Protein AF-A0A9K3LW41-F1 (afdb_monomer_lite)

pLDDT: mean 75.14, std 16.26, range [28.66, 94.88]

Secondary structure (DSSP, 8-state):
----PPPPPPPPP-TT-EEEEEHHHHHTT--SHHHHHHHHT---TT-EEEEEEEEEETTTEEEEEETTS-GGG-EEEE-GGG-EE--TT----SSSS--S-HHHHHHHHHHHHHHTTS--EEEEEEE-TTS-EEEEEEEPPHHHHHHHHHTHHHHHHHHIIIIII-HHHHS--S-HHHHHHHHHHHHHHHHHHHHHHHHHHHTT--HHHHHTS-HHHHHHHHHHT-----------------TT---SSEEE---TTS-SBPPPPHHHHHTT-SS-PBP-EE-HHHHTEEPTTSPBP--EESEEETTT--B------TT-GGG-STTSS-SSHHHHHHHS-TTSTT-S-SPPPTTPPPPSTT-EE-S-------

Structure (mmCIF, N/CA/C/O backbone):
data_AF-A0A9K3LW41-F1
#
_entry.id   AF-A0A9K3LW41-F1
#
loop_
_atom_site.group_PDB
_atom_site.id
_atom_site.type_symbol
_atom_site.label_atom_id
_atom_site.label_alt_id
_atom_site.label_comp_id
_atom_site.label_asym_id
_atom_site.label_entity_id
_atom_site.label_seq_id
_atom_site.pdbx_PDB_ins_code
_atom_site.Cartn_x
_atom_site.Cartn_y
_atom_site.Cartn_z
_atom_site.occupancy
_atom_site.B_iso_or_equiv
_atom_site.auth_seq_id
_atom_site.auth_comp_id
_atom_site.auth_asym_id
_atom_site.auth_atom_id
_atom_site.pdbx_PDB_model_num
ATOM 1 N N . MET A 1 1 ? -51.944 36.341 30.482 1.00 34.41 1 MET A N 1
ATOM 2 C CA . MET A 1 1 ? -52.037 35.417 31.636 1.00 34.41 1 MET A CA 1
ATOM 3 C C . MET A 1 1 ? -51.148 34.203 31.388 1.00 34.41 1 MET A C 1
ATOM 5 O O . MET A 1 1 ? -51.527 33.329 30.621 1.00 34.41 1 MET A O 1
ATOM 9 N N . GLN A 1 2 ? -49.951 34.152 31.977 1.00 32.50 2 GLN A N 1
ATOM 10 C CA . GLN A 1 2 ? -49.123 32.940 31.937 1.00 32.50 2 GLN A CA 1
ATOM 11 C C . GLN A 1 2 ? -49.698 31.923 32.929 1.00 32.50 2 GLN A C 1
ATOM 13 O O . GLN A 1 2 ? -49.707 32.160 34.137 1.00 32.50 2 GLN A O 1
ATOM 18 N N . GLN A 1 3 ? -50.217 30.804 32.424 1.00 28.66 3 GLN A N 1
ATOM 19 C CA . GLN A 1 3 ? -50.691 29.705 33.262 1.00 28.66 3 GLN A CA 1
ATOM 20 C C . GLN A 1 3 ? -49.496 29.067 33.989 1.00 28.66 3 GLN A C 1
ATOM 22 O O . GLN A 1 3 ? -48.660 28.396 33.384 1.00 28.66 3 GLN A O 1
ATOM 27 N N . ARG A 1 4 ? -49.414 29.275 35.309 1.00 32.03 4 ARG A N 1
ATOM 28 C CA . ARG A 1 4 ? -48.512 28.535 36.204 1.00 32.03 4 ARG A CA 1
ATOM 29 C C . ARG A 1 4 ? -48.884 27.047 36.153 1.00 32.03 4 ARG A C 1
ATOM 31 O O . ARG A 1 4 ? -49.940 26.658 36.648 1.00 32.03 4 ARG A O 1
ATOM 38 N N . LYS A 1 5 ? -48.021 26.210 35.566 1.00 32.00 5 LYS A N 1
ATOM 39 C CA . LYS A 1 5 ? -48.143 24.743 35.637 1.00 32.00 5 LYS A CA 1
ATOM 40 C C . LYS A 1 5 ? -48.105 24.304 37.108 1.00 32.00 5 LYS A C 1
ATOM 42 O O . LYS A 1 5 ? -47.136 24.579 37.812 1.00 32.00 5 LYS A O 1
ATOM 47 N N . LYS A 1 6 ? -49.172 23.633 37.554 1.00 33.78 6 LYS A N 1
ATOM 48 C CA . LYS A 1 6 ? -49.314 23.016 38.883 1.00 33.78 6 LYS A CA 1
ATOM 49 C C . LYS A 1 6 ? -48.176 22.014 39.131 1.00 33.78 6 LYS A C 1
ATOM 51 O O . LYS A 1 6 ? -47.983 21.096 38.337 1.00 33.78 6 LYS A O 1
ATOM 56 N N . THR A 1 7 ? -47.445 22.170 40.232 1.00 35.91 7 THR A N 1
ATOM 57 C CA . THR A 1 7 ? -46.472 21.188 40.729 1.00 35.91 7 THR A CA 1
ATOM 58 C C . THR A 1 7 ? -47.208 19.936 41.221 1.00 35.91 7 THR A C 1
ATOM 60 O O . THR A 1 7 ? -48.101 20.025 42.062 1.00 35.91 7 THR A O 1
ATOM 63 N N . LYS A 1 8 ? -46.871 18.764 40.657 1.00 43.62 8 LYS A N 1
ATOM 64 C CA . LYS A 1 8 ? -47.380 17.452 41.100 1.00 43.62 8 LYS A CA 1
ATOM 65 C C . LYS A 1 8 ? -46.976 17.210 42.562 1.00 43.62 8 LYS A C 1
ATOM 67 O O . LYS A 1 8 ? -45.846 17.507 42.936 1.00 43.62 8 LYS A O 1
ATOM 72 N N . ALA A 1 9 ? -47.899 16.678 43.363 1.00 41.50 9 ALA A N 1
ATOM 73 C CA . ALA A 1 9 ? -47.681 16.369 44.774 1.00 41.50 9 ALA A CA 1
ATOM 74 C C . ALA A 1 9 ? -46.514 15.379 44.955 1.00 41.50 9 ALA A C 1
ATOM 76 O O . ALA A 1 9 ? -46.486 14.330 44.312 1.00 41.50 9 ALA A O 1
ATOM 77 N N . GLU A 1 10 ? -45.550 15.723 45.811 1.00 56.28 10 GLU A N 1
ATOM 78 C CA . GLU A 1 10 ? -44.394 14.875 46.117 1.00 56.28 10 GLU A CA 1
ATOM 79 C C . GLU A 1 10 ? -44.833 13.631 46.904 1.00 56.28 10 GLU A C 1
ATOM 81 O O . GLU A 1 10 ? -45.473 13.737 47.954 1.00 56.28 10 GLU A O 1
ATOM 86 N N . GLU A 1 11 ? -44.474 12.440 46.419 1.00 65.50 11 GLU A N 1
ATOM 87 C CA . GLU A 1 11 ? -44.725 11.196 47.149 1.00 65.50 11 GLU A CA 1
ATOM 88 C C . GLU A 1 11 ? -44.003 11.186 48.509 1.00 65.50 11 GLU A C 1
ATOM 90 O O . GLU A 1 11 ? -42.887 11.692 48.675 1.00 65.50 11 GLU A O 1
ATOM 95 N N . ARG A 1 12 ? -44.648 10.599 49.527 1.00 70.69 12 ARG A N 1
ATOM 96 C CA . ARG A 1 12 ? -44.067 10.504 50.874 1.00 70.69 12 ARG A CA 1
ATOM 97 C C . ARG A 1 12 ? -42.908 9.507 50.881 1.00 70.69 12 ARG A C 1
ATOM 99 O O . ARG A 1 12 ? -43.101 8.327 50.611 1.00 70.69 12 ARG A O 1
ATOM 106 N N . ILE A 1 13 ? -41.729 9.979 51.289 1.00 78.00 13 ILE A N 1
ATOM 107 C CA . ILE A 1 13 ? -40.526 9.155 51.457 1.00 78.00 13 ILE A CA 1
ATOM 108 C C . ILE A 1 13 ? -40.731 8.131 52.584 1.00 78.00 13 ILE A C 1
ATOM 110 O O . ILE A 1 13 ? -40.982 8.512 53.728 1.00 78.00 13 ILE A O 1
ATOM 114 N N . LYS A 1 14 ? -40.595 6.844 52.251 1.00 81.62 14 LYS A N 1
ATOM 115 C CA . LYS A 1 14 ? -40.684 5.689 53.162 1.00 81.62 14 LYS A CA 1
ATOM 116 C C . LYS A 1 14 ? -39.513 4.727 52.914 1.00 81.62 14 LYS A C 1
ATOM 118 O O . LYS A 1 14 ? -38.828 4.836 51.899 1.00 81.62 14 LYS A O 1
ATOM 123 N N . ILE A 1 15 ? -39.283 3.778 53.820 1.00 83.12 15 ILE A N 1
ATOM 124 C CA . ILE A 1 15 ? -38.298 2.703 53.606 1.00 83.12 15 ILE A CA 1
ATOM 125 C C . ILE A 1 15 ? -38.690 1.898 52.356 1.00 83.12 15 ILE A C 1
ATOM 127 O O . ILE A 1 15 ? -39.873 1.662 52.123 1.00 83.12 15 ILE A O 1
ATOM 131 N N . GLY A 1 16 ? -37.709 1.540 51.523 1.00 80.31 16 GLY A N 1
ATOM 132 C CA . GLY A 1 16 ? -37.927 0.884 50.230 1.00 80.31 16 GLY A CA 1
ATOM 133 C C . GLY A 1 16 ? -38.330 1.827 49.091 1.00 80.31 16 GLY A C 1
ATOM 134 O O . GLY A 1 16 ? -38.345 1.406 47.939 1.00 80.31 16 GLY A O 1
ATOM 135 N N . CYS A 1 17 ? -38.606 3.105 49.377 1.00 83.69 17 CYS A N 1
ATOM 136 C CA . CYS A 1 17 ? -38.927 4.096 48.353 1.00 83.69 17 CYS A CA 1
ATOM 137 C C . CYS A 1 17 ? -37.683 4.463 47.531 1.00 83.69 17 CYS A C 1
ATOM 139 O O . CYS A 1 17 ? -36.565 4.563 48.058 1.00 83.69 17 CYS A O 1
ATOM 141 N N . ARG A 1 18 ? -37.906 4.695 46.235 1.00 86.44 18 ARG A N 1
ATOM 142 C CA . ARG A 1 18 ? -36.904 5.201 45.303 1.00 86.44 18 ARG A CA 1
ATOM 143 C C . ARG A 1 18 ? -36.759 6.708 45.481 1.00 86.44 18 ARG A C 1
ATOM 145 O O . ARG A 1 18 ? -37.744 7.445 45.505 1.00 86.44 18 ARG A O 1
ATOM 152 N N . VAL A 1 19 ? -35.526 7.177 45.616 1.00 88.31 19 VAL A N 1
ATOM 153 C CA . VAL A 1 19 ? -35.223 8.591 45.839 1.00 88.31 19 VAL A CA 1
ATOM 154 C C . VAL A 1 19 ? -34.139 9.078 44.897 1.00 88.31 19 VAL A C 1
ATOM 156 O O . VAL A 1 19 ? -33.295 8.308 44.441 1.00 88.31 19 VAL A O 1
ATOM 159 N N . LYS A 1 20 ? -34.147 10.385 44.644 1.00 88.19 20 LYS A N 1
ATOM 160 C CA . LYS A 1 20 ? -33.092 11.082 43.910 1.00 88.19 20 LYS A CA 1
ATOM 161 C C . LYS A 1 20 ? -32.468 12.201 44.735 1.00 88.19 20 LYS A C 1
ATOM 163 O O . LYS A 1 20 ? -33.129 12.833 45.568 1.00 88.19 20 LYS A O 1
ATOM 168 N N . THR A 1 21 ? -31.196 12.467 44.467 1.00 88.38 21 THR A N 1
ATOM 169 C CA . THR A 1 21 ? -30.465 13.652 44.929 1.00 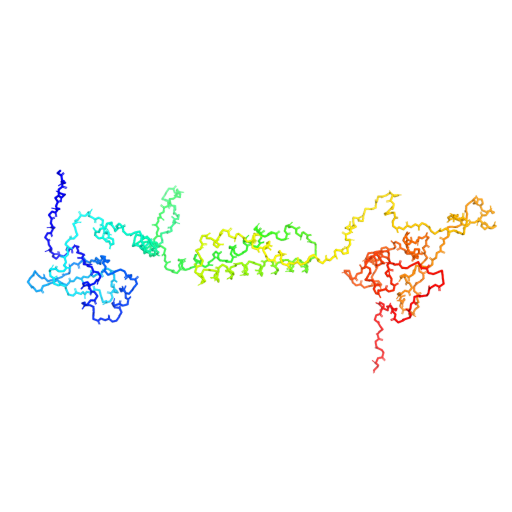88.38 21 THR A CA 1
ATOM 170 C C . THR A 1 21 ? -29.488 14.115 43.852 1.00 88.38 21 THR A C 1
ATOM 172 O O . THR A 1 21 ? -29.078 13.327 43.011 1.00 88.38 21 THR A O 1
ATOM 175 N N . GLN A 1 22 ? -29.092 15.384 43.860 1.00 85.50 22 GLN A N 1
ATOM 176 C CA . GLN A 1 22 ? -28.136 15.906 42.878 1.00 85.50 22 GLN A CA 1
ATOM 177 C C . GLN A 1 22 ? -26.691 15.577 43.276 1.00 85.50 22 GLN A C 1
ATOM 179 O O . GLN A 1 22 ? -26.363 15.579 44.467 1.00 85.50 22 GLN A O 1
ATOM 184 N N . LYS A 1 23 ? -25.803 15.388 42.292 1.00 83.31 23 LYS A N 1
ATOM 185 C CA . LYS A 1 23 ? -24.382 15.070 42.501 1.00 83.31 23 LYS A CA 1
ATOM 186 C C . LYS A 1 23 ? -23.718 16.018 43.496 1.00 83.31 23 LYS A C 1
ATOM 188 O O . LYS A 1 23 ? -23.046 15.543 44.404 1.00 83.31 23 LYS A O 1
ATOM 193 N N . LYS A 1 24 ? -23.924 17.335 43.388 1.00 82.19 24 LYS A N 1
ATOM 194 C CA . LYS A 1 24 ? -23.351 18.310 44.339 1.00 82.19 24 LYS A CA 1
ATOM 195 C C . LYS A 1 24 ? -23.731 18.033 45.794 1.00 82.19 24 LYS A C 1
ATOM 197 O O . LYS A 1 24 ? -22.925 18.224 46.693 1.00 82.19 24 LYS A O 1
ATOM 202 N N . ASN A 1 25 ? -24.945 17.542 46.033 1.00 85.31 25 ASN A N 1
ATOM 203 C CA . ASN A 1 25 ? -25.422 17.242 47.377 1.00 85.31 25 ASN A CA 1
ATOM 204 C C . ASN A 1 25 ? -24.857 15.923 47.905 1.00 85.31 25 ASN A C 1
ATOM 206 O O . ASN A 1 25 ? -24.633 15.825 49.112 1.00 85.31 25 ASN A O 1
ATOM 210 N N . LEU A 1 26 ? -24.647 14.947 47.016 1.00 85.81 26 LEU A N 1
ATOM 211 C CA . LEU A 1 26 ? -24.099 13.633 47.346 1.00 85.81 26 LEU A CA 1
ATOM 212 C C . LEU A 1 26 ? -22.578 13.665 47.516 1.00 85.81 26 LEU A C 1
ATOM 214 O O . LEU A 1 26 ? -22.071 13.074 48.458 1.00 85.81 26 LEU A O 1
ATOM 218 N N . PHE A 1 27 ? -21.853 14.388 46.660 1.00 84.12 27 PHE A N 1
ATOM 219 C CA . PHE A 1 27 ? -20.388 14.381 46.609 1.00 84.12 27 PHE A CA 1
ATOM 220 C C . PHE A 1 27 ? -19.735 14.783 47.940 1.00 84.12 27 PHE A C 1
ATOM 222 O O . PHE A 1 27 ? -18.749 14.180 48.347 1.00 84.12 27 PHE A O 1
ATOM 229 N N . HIS A 1 28 ? -20.319 15.749 48.656 1.00 82.25 28 HIS A N 1
ATOM 230 C CA . HIS A 1 28 ? -19.839 16.176 49.978 1.00 82.25 28 HIS A CA 1
ATOM 231 C C . HIS A 1 28 ? -20.162 15.196 51.118 1.00 82.25 28 HIS A C 1
ATOM 233 O O . HIS A 1 28 ? -19.689 15.396 52.232 1.00 82.25 28 HIS A O 1
ATOM 239 N N . LEU A 1 29 ? -20.994 14.181 50.873 1.00 82.62 29 LEU A N 1
ATOM 240 C CA . LEU A 1 29 ? -21.353 13.148 51.852 1.00 82.62 29 LEU A CA 1
ATOM 241 C C . LEU A 1 29 ? -20.541 11.858 51.666 1.00 82.62 29 LEU A C 1
ATOM 243 O O . LEU A 1 29 ? -20.646 10.962 52.497 1.00 82.62 29 LEU A O 1
ATOM 247 N N . LEU A 1 30 ? -19.759 11.758 50.587 1.00 84.69 30 LEU A N 1
ATOM 248 C CA . LEU A 1 30 ? -18.924 10.595 50.302 1.00 84.69 30 LEU A CA 1
ATOM 249 C C . LEU A 1 30 ? -17.642 10.638 51.126 1.00 84.69 30 LEU A C 1
ATOM 251 O O . LEU A 1 30 ? -16.935 11.651 51.141 1.00 84.69 30 LEU A O 1
ATOM 255 N N . VAL A 1 31 ? -17.333 9.518 51.771 1.00 79.88 31 VAL A N 1
ATOM 256 C CA . VAL A 1 31 ? -16.176 9.400 52.662 1.00 79.88 31 VAL A CA 1
ATOM 257 C C . VAL A 1 31 ? -14.995 8.802 51.908 1.00 79.88 31 VAL A C 1
ATOM 259 O O . VAL A 1 31 ? -13.897 9.352 51.975 1.00 79.88 31 VAL A O 1
ATOM 262 N N . THR A 1 32 ? -15.223 7.734 51.140 1.00 81.06 32 THR A N 1
ATOM 263 C CA . THR A 1 32 ? -14.149 6.993 50.472 1.00 81.06 32 THR A CA 1
ATOM 264 C C . THR A 1 32 ? -13.769 7.609 49.125 1.00 81.06 32 THR A C 1
ATOM 266 O O . THR A 1 32 ? -14.596 8.173 48.398 1.00 81.06 32 THR A O 1
ATOM 269 N N . ASP A 1 33 ? -12.490 7.497 48.761 1.00 79.62 33 ASP A N 1
ATOM 270 C CA . ASP A 1 33 ? -11.996 8.012 47.480 1.00 79.62 33 ASP A CA 1
ATOM 271 C C . ASP A 1 33 ? -12.575 7.239 46.291 1.00 79.62 33 ASP A C 1
ATOM 273 O O . ASP A 1 33 ? -12.877 7.838 45.260 1.00 79.62 33 ASP A O 1
ATOM 277 N N . GLN A 1 34 ? -12.859 5.947 46.474 1.00 76.56 34 GLN A N 1
ATOM 278 C CA . GLN A 1 34 ? -13.502 5.094 45.474 1.00 76.56 34 GLN A CA 1
ATOM 279 C C . GLN A 1 34 ? -14.945 5.540 45.167 1.00 76.56 34 GLN A C 1
ATOM 281 O O . GLN A 1 34 ? -15.360 5.575 44.003 1.00 76.56 34 GLN A O 1
ATOM 286 N N . GLN A 1 35 ? -15.708 5.960 46.185 1.00 79.62 35 GLN A N 1
ATOM 287 C CA . GLN A 1 35 ? -17.025 6.575 45.988 1.00 79.62 35 GLN A CA 1
ATOM 288 C C . GLN A 1 35 ? -16.910 7.891 45.206 1.00 79.62 35 GLN A C 1
ATOM 290 O O . GLN A 1 35 ? -17.673 8.136 44.267 1.00 79.62 35 GLN A O 1
ATOM 295 N N . LYS A 1 36 ? -15.953 8.754 45.577 1.00 79.62 36 LYS A N 1
ATOM 296 C CA . LYS A 1 36 ? -15.751 10.052 44.910 1.00 79.62 36 LYS A CA 1
ATOM 297 C C . LYS A 1 36 ? -15.333 9.873 43.458 1.00 79.62 36 LYS A C 1
ATOM 299 O O . LYS A 1 36 ? -15.839 10.589 42.596 1.00 79.62 36 LYS A O 1
ATOM 304 N N . GLU A 1 37 ? -14.446 8.924 43.179 1.00 78.44 37 GLU A N 1
ATOM 305 C CA . GLU A 1 37 ? -13.994 8.583 41.832 1.00 78.44 37 GLU A CA 1
ATOM 306 C C . GLU A 1 37 ? -15.140 8.064 40.961 1.00 78.44 37 GLU A C 1
ATOM 308 O O . GLU A 1 37 ? -15.304 8.526 39.831 1.00 78.44 37 GLU A O 1
ATOM 313 N N . SER A 1 38 ? -16.029 7.248 41.532 1.00 74.38 38 SER A N 1
ATOM 314 C CA . SER A 1 38 ? -17.252 6.785 40.858 1.00 74.38 38 SER A CA 1
ATOM 315 C C . SER A 1 38 ? -18.168 7.941 40.434 1.00 74.38 38 SER A C 1
ATOM 317 O O . SER A 1 38 ? -18.854 7.855 39.415 1.00 74.38 38 SER A O 1
ATOM 319 N N . LEU A 1 39 ? -18.145 9.067 41.162 1.00 72.88 39 LEU A N 1
ATOM 320 C CA . LEU A 1 39 ? -18.877 10.277 40.784 1.00 72.88 39 LEU A CA 1
ATOM 321 C C . LEU A 1 39 ? -18.072 11.267 39.928 1.00 72.88 39 LEU A C 1
ATOM 323 O O . LEU A 1 39 ? -18.689 12.150 39.323 1.00 72.88 39 LEU A O 1
ATOM 327 N N . LYS A 1 40 ? -16.736 11.171 39.839 1.00 69.94 40 LYS A N 1
ATOM 328 C CA . LYS A 1 40 ? -15.906 12.075 39.011 1.00 69.94 40 LYS A CA 1
ATOM 329 C C . LYS A 1 40 ? -16.256 11.983 37.524 1.00 69.94 40 LYS A C 1
ATOM 331 O O . LYS A 1 40 ? -16.190 13.002 36.846 1.00 69.94 40 LYS A O 1
ATOM 336 N N . GLY A 1 41 ? -16.711 10.820 37.053 1.00 63.25 41 GLY A N 1
ATOM 337 C CA . GLY A 1 41 ? -17.133 10.605 35.663 1.00 63.25 41 GLY A CA 1
ATOM 338 C C . GLY A 1 41 ? -18.343 11.432 35.203 1.00 63.25 41 GLY A C 1
ATOM 339 O O . GLY A 1 41 ? -18.562 11.558 34.003 1.00 63.25 41 GLY A O 1
ATOM 340 N N . PHE A 1 42 ? -19.113 12.024 36.124 1.00 67.12 42 PHE A N 1
ATOM 341 C CA . PHE A 1 42 ? -20.240 12.907 35.795 1.00 67.12 42 PHE A CA 1
ATOM 342 C C . PHE A 1 42 ? -19.794 14.365 35.847 1.00 67.12 42 PHE A C 1
ATOM 344 O O . PHE A 1 42 ? -19.579 14.903 36.930 1.00 67.12 42 PHE A O 1
ATOM 351 N N . VAL A 1 43 ? -19.647 15.045 34.715 1.00 61.09 43 VAL A N 1
ATOM 352 C CA . VAL A 1 43 ? -19.059 16.401 34.708 1.00 61.09 43 VAL A CA 1
ATOM 353 C C . VAL A 1 43 ? -19.997 17.418 35.376 1.00 61.09 43 VAL A C 1
ATOM 355 O O . VAL A 1 43 ? -19.550 18.341 36.057 1.00 61.09 43 VAL A O 1
ATOM 358 N N . ASN A 1 44 ? -21.312 17.218 35.256 1.00 72.38 44 ASN A N 1
ATOM 359 C CA . ASN A 1 44 ? -22.308 18.171 35.735 1.00 72.38 44 ASN A CA 1
ATOM 360 C C . ASN A 1 44 ? -22.706 17.946 37.206 1.00 72.38 44 ASN A C 1
ATOM 362 O O . ASN A 1 44 ? -23.147 16.873 37.618 1.00 72.38 44 ASN A O 1
ATOM 366 N N . GLN A 1 45 ? -22.628 19.012 38.003 1.00 74.88 45 GLN A N 1
ATOM 367 C CA . GLN A 1 45 ? -23.007 19.025 39.418 1.00 74.88 45 GLN A CA 1
ATOM 368 C C . GLN A 1 45 ? -24.509 18.815 39.680 1.00 74.88 45 GLN A C 1
ATOM 370 O O . GLN A 1 45 ? -24.888 18.394 40.777 1.00 74.88 45 GLN A O 1
ATOM 375 N N . ASN A 1 46 ? -25.359 19.098 38.691 1.00 77.94 46 ASN A N 1
ATOM 376 C CA . ASN A 1 46 ? -26.813 18.948 38.781 1.00 77.94 46 ASN A CA 1
ATOM 377 C C . ASN A 1 46 ? -27.310 17.569 38.315 1.00 77.94 46 ASN A C 1
ATOM 379 O O . ASN A 1 46 ? -28.518 17.375 38.209 1.00 77.94 46 ASN A O 1
ATOM 383 N N . PHE A 1 47 ? -26.403 16.630 38.035 1.00 79.31 47 PHE A N 1
ATOM 384 C CA . PHE A 1 47 ? -26.750 15.257 37.678 1.00 79.31 47 PHE A CA 1
ATOM 385 C C . PHE A 1 47 ? -27.540 14.574 38.809 1.00 79.31 47 PHE A C 1
ATOM 387 O O . PHE A 1 47 ? -27.127 14.631 39.969 1.00 79.31 47 PHE A O 1
ATOM 394 N N . ASN A 1 48 ? -28.659 13.930 38.479 1.00 84.06 48 ASN A N 1
ATOM 395 C CA . ASN A 1 48 ? -29.508 13.206 39.422 1.00 84.06 48 ASN A CA 1
ATOM 396 C C . ASN A 1 48 ? -28.935 11.810 39.719 1.00 84.06 48 ASN A C 1
ATOM 398 O O . ASN A 1 48 ? -28.912 10.932 38.859 1.00 84.06 48 ASN A O 1
ATOM 402 N N . CYS A 1 49 ? -28.512 11.596 40.962 1.00 84.31 49 CYS A N 1
ATOM 403 C CA . CYS A 1 49 ? -28.130 10.301 41.513 1.00 84.31 49 CYS A CA 1
ATOM 404 C C . CYS A 1 49 ? -29.350 9.625 42.146 1.00 84.31 49 CYS A C 1
ATOM 406 O O . CYS A 1 49 ? -30.002 10.204 43.024 1.00 84.31 49 CYS A O 1
ATOM 408 N N . TYR A 1 50 ? -29.625 8.393 41.724 1.00 87.94 50 TYR A N 1
ATOM 409 C CA . TYR A 1 50 ? -30.767 7.602 42.176 1.00 87.94 50 TYR A CA 1
ATOM 410 C C . TYR A 1 50 ? -30.337 6.531 43.176 1.00 87.94 50 TYR A C 1
ATOM 412 O O . TYR A 1 50 ? -29.225 6.000 43.108 1.00 87.94 50 TYR A O 1
ATOM 420 N N . GLY A 1 51 ? -31.220 6.227 44.121 1.00 88.00 51 GLY A N 1
ATOM 421 C CA . GLY A 1 51 ? -30.973 5.200 45.119 1.00 88.00 51 GLY A CA 1
ATOM 422 C C . GLY A 1 51 ? -32.232 4.764 45.852 1.00 88.00 51 GLY A C 1
ATOM 423 O O . GLY A 1 51 ? -33.294 5.379 45.744 1.00 88.00 51 GLY A O 1
ATOM 424 N N . THR A 1 52 ? -32.101 3.686 46.615 1.00 89.88 52 THR A N 1
ATOM 425 C CA . THR A 1 52 ? -33.206 3.075 47.360 1.00 89.88 52 THR A CA 1
ATOM 426 C C . THR A 1 52 ? -32.949 3.180 48.856 1.00 89.88 52 THR A C 1
ATOM 428 O O . THR A 1 52 ? -31.866 2.843 49.340 1.00 89.88 52 THR A O 1
ATOM 431 N N . ILE A 1 53 ? -33.949 3.638 49.611 1.00 88.50 53 ILE A N 1
ATOM 432 C CA . ILE A 1 53 ? -33.837 3.757 51.070 1.00 88.50 53 ILE A CA 1
ATOM 433 C C . ILE A 1 53 ? -33.846 2.372 51.709 1.00 88.50 53 ILE A C 1
ATOM 435 O O . ILE A 1 53 ? -34.797 1.609 51.533 1.00 88.50 53 ILE A O 1
ATOM 439 N N . LYS A 1 54 ? -32.818 2.078 52.506 1.00 88.81 54 LYS A N 1
ATOM 440 C CA . LYS A 1 54 ? -32.698 0.829 53.267 1.00 88.81 54 LYS A CA 1
ATOM 441 C C . LYS A 1 54 ? -33.170 0.970 54.707 1.00 88.81 54 LYS A C 1
ATOM 443 O O . LYS A 1 54 ? -33.821 0.070 55.222 1.00 88.81 54 LYS A O 1
ATOM 448 N N . SER A 1 55 ? -32.874 2.097 55.346 1.00 85.81 55 SER A N 1
ATOM 449 C CA . SER A 1 55 ? -33.227 2.335 56.746 1.00 85.81 55 SER A CA 1
ATOM 450 C C . SER A 1 55 ? -33.216 3.828 57.085 1.00 85.81 55 SER A C 1
ATOM 452 O O . SER A 1 55 ? -32.796 4.660 56.277 1.00 85.81 55 SER A O 1
ATOM 454 N N . GLY A 1 56 ? -33.694 4.175 58.280 1.00 86.94 56 GLY A N 1
ATOM 455 C CA . GLY A 1 56 ? -33.710 5.544 58.799 1.00 86.94 56 GLY A CA 1
ATOM 456 C C . GLY A 1 56 ? -35.110 6.143 58.904 1.00 86.94 56 GLY A C 1
ATOM 457 O O . GLY A 1 56 ? -36.117 5.483 58.652 1.00 86.94 56 GLY A O 1
ATOM 458 N N . ASN A 1 57 ? -35.168 7.404 59.319 1.00 83.06 57 ASN A N 1
ATOM 459 C CA . ASN A 1 57 ? -36.416 8.118 59.566 1.00 83.06 57 ASN A CA 1
ATOM 460 C C . ASN A 1 57 ? -36.286 9.603 59.190 1.00 83.06 57 ASN A C 1
ATOM 462 O O . ASN A 1 57 ? -35.202 10.110 58.903 1.00 83.06 57 ASN A O 1
ATOM 466 N N . ALA A 1 58 ? -37.407 10.325 59.179 1.00 77.56 58 ALA A N 1
ATOM 467 C CA . ALA A 1 58 ? -37.425 11.718 58.736 1.00 77.56 58 ALA A CA 1
ATOM 468 C C . ALA A 1 58 ? -36.615 12.672 59.638 1.00 77.56 58 ALA A C 1
ATOM 470 O O . ALA A 1 58 ? -36.137 13.690 59.135 1.00 77.56 58 ALA A O 1
ATOM 471 N N . ALA A 1 59 ? -36.455 12.346 60.926 1.00 77.81 59 ALA A N 1
ATOM 472 C CA . ALA A 1 59 ? -35.779 13.188 61.914 1.00 77.81 59 ALA A CA 1
ATOM 473 C C . ALA A 1 59 ? -34.248 13.046 61.856 1.00 77.81 59 ALA A C 1
ATOM 475 O O . ALA A 1 59 ? -33.538 14.047 61.790 1.00 77.81 59 ALA A O 1
ATOM 476 N N . ALA A 1 60 ? -33.743 11.812 61.824 1.00 79.75 60 ALA A N 1
ATOM 477 C CA . ALA A 1 60 ? -32.315 11.515 61.775 1.00 79.75 60 ALA A CA 1
ATOM 478 C C . ALA A 1 60 ? -31.755 11.619 60.347 1.00 79.75 60 ALA A C 1
ATOM 480 O O . ALA A 1 60 ? -30.642 12.100 60.146 1.00 79.75 60 ALA A O 1
ATOM 481 N N . GLY A 1 61 ? -32.535 11.218 59.341 1.00 86.56 61 GLY A N 1
ATOM 482 C CA . GLY A 1 61 ? -32.072 11.006 57.972 1.00 86.56 61 GLY A CA 1
ATOM 483 C C . GLY A 1 61 ? -32.204 9.545 57.550 1.00 86.56 61 GLY A C 1
ATOM 484 O O . GLY A 1 61 ? -32.597 8.678 58.333 1.00 86.56 61 GLY A O 1
ATOM 485 N N . TYR A 1 62 ? -31.898 9.284 56.282 1.00 88.00 62 TYR A N 1
ATOM 486 C CA . TYR A 1 62 ? -32.065 7.978 55.658 1.00 88.00 62 TYR A CA 1
ATOM 487 C C . TYR A 1 62 ? -30.732 7.424 55.183 1.00 88.00 62 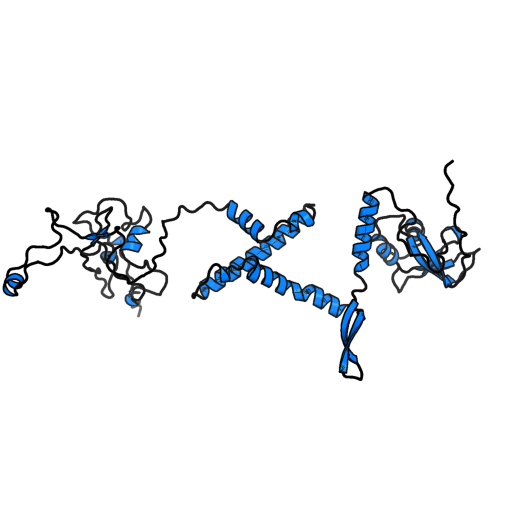TYR A C 1
ATOM 489 O O . TYR A 1 62 ? -29.903 8.154 54.641 1.00 88.00 62 TYR A O 1
ATOM 497 N N . LYS A 1 63 ? -30.564 6.113 55.331 1.00 89.31 63 LYS A N 1
ATOM 498 C CA . LYS A 1 63 ? -29.495 5.358 54.693 1.00 89.31 63 LYS A CA 1
ATOM 499 C C . LYS A 1 63 ? -29.970 4.929 53.312 1.00 89.31 63 LYS A C 1
ATOM 501 O O . LYS A 1 63 ? -30.943 4.179 53.185 1.00 89.31 63 LYS A O 1
ATOM 506 N N . VAL A 1 64 ? -29.318 5.452 52.283 1.00 89.00 64 VAL A N 1
ATOM 507 C CA . VAL A 1 64 ? -29.701 5.256 50.885 1.00 89.00 64 VAL A CA 1
ATOM 508 C C . VAL A 1 64 ? -28.616 4.447 50.194 1.00 89.00 64 VAL A C 1
ATOM 510 O O . VAL A 1 64 ? -27.450 4.828 50.228 1.00 89.00 64 VAL A O 1
ATOM 513 N N . ALA A 1 65 ? -29.008 3.340 49.567 1.00 88.31 65 ALA A N 1
ATOM 514 C CA . ALA A 1 65 ? -28.141 2.595 48.668 1.00 88.31 65 ALA A CA 1
ATOM 515 C C . ALA A 1 65 ? -28.218 3.242 47.279 1.00 88.31 65 ALA A C 1
ATOM 517 O O . ALA A 1 65 ? -29.260 3.144 46.629 1.00 88.31 65 ALA A O 1
ATOM 518 N N . PHE A 1 66 ? -27.163 3.943 46.862 1.00 87.56 66 PHE A N 1
ATOM 519 C CA . PHE A 1 66 ? -27.107 4.629 45.570 1.00 87.56 66 PHE A CA 1
ATOM 520 C C . PHE A 1 66 ? -26.580 3.712 44.469 1.00 87.56 66 PHE A C 1
ATOM 522 O O . PHE A 1 66 ? -25.588 3.011 44.650 1.00 87.56 66 PHE A O 1
ATOM 529 N N . ASP A 1 67 ? -27.201 3.785 43.296 1.00 85.50 67 ASP A N 1
ATOM 530 C CA . ASP A 1 67 ? -26.867 2.925 42.155 1.00 85.50 67 ASP A CA 1
ATOM 531 C C . ASP A 1 67 ? -25.558 3.337 41.467 1.00 85.50 67 ASP A C 1
ATOM 533 O O . ASP A 1 67 ? -24.926 2.545 40.775 1.00 85.50 67 ASP A O 1
ATOM 537 N N . ASN A 1 68 ? -25.153 4.598 41.639 1.00 80.75 68 ASN A N 1
ATOM 538 C CA . ASN A 1 68 ? -23.943 5.158 41.037 1.00 80.75 68 ASN A CA 1
ATOM 539 C C . ASN A 1 68 ? -22.677 4.932 41.881 1.00 80.75 68 ASN A C 1
ATOM 541 O O . ASN A 1 68 ? -21.617 5.433 41.512 1.00 80.75 68 ASN A O 1
ATOM 545 N N . LEU A 1 69 ? -22.789 4.232 43.012 1.00 81.88 69 LEU A N 1
ATOM 546 C CA . LEU A 1 69 ? -21.687 3.944 43.927 1.00 81.88 69 LEU A CA 1
ATOM 547 C C . LEU A 1 69 ? -21.249 2.472 43.814 1.00 81.88 69 LEU A C 1
ATOM 549 O O . LEU A 1 69 ? -22.044 1.623 43.402 1.00 81.88 69 LEU A O 1
ATOM 553 N N . PRO A 1 70 ? -19.987 2.151 44.154 1.00 75.44 70 PRO A N 1
ATOM 554 C CA . PRO A 1 70 ? -19.465 0.788 44.075 1.00 75.44 70 PRO A CA 1
ATOM 555 C C . PRO A 1 70 ? -20.247 -0.163 44.990 1.00 75.44 70 PRO A C 1
ATOM 557 O O . PRO A 1 70 ? -20.686 0.220 46.070 1.00 75.44 70 PRO A O 1
ATOM 560 N N . TYR A 1 71 ? -20.411 -1.422 44.567 1.00 73.31 71 TYR A N 1
ATOM 561 C CA . TYR A 1 71 ? -21.282 -2.394 45.248 1.00 73.31 71 TYR A CA 1
ATOM 562 C C . TYR A 1 71 ? -20.919 -2.618 46.723 1.00 73.31 71 TYR A C 1
ATOM 564 O O . TYR A 1 71 ? -21.819 -2.785 47.550 1.00 73.31 71 TYR A O 1
ATOM 572 N N . GLU A 1 72 ? -19.620 -2.604 47.022 1.00 72.94 72 GLU A N 1
ATOM 573 C CA . GLU A 1 72 ? -19.058 -2.803 48.360 1.00 72.94 72 GLU A CA 1
ATOM 574 C C . GLU A 1 72 ? -19.310 -1.609 49.293 1.00 72.94 72 GLU A C 1
ATOM 576 O O . GLU A 1 72 ? -19.379 -1.792 50.503 1.00 72.94 72 GLU A O 1
ATOM 581 N N . ASP A 1 73 ? -19.527 -0.408 48.744 1.00 79.62 73 ASP A N 1
ATOM 582 C CA . ASP A 1 73 ? -19.655 0.839 49.508 1.00 79.62 73 ASP A CA 1
ATOM 583 C C . ASP A 1 73 ? -20.740 1.760 48.916 1.00 79.62 73 ASP A C 1
ATOM 585 O O . ASP A 1 73 ? -20.526 2.925 48.567 1.00 79.62 73 ASP A O 1
ATOM 589 N N . LYS A 1 74 ? -21.938 1.191 48.741 1.00 85.56 74 LYS A N 1
ATOM 590 C CA . LYS A 1 74 ? -23.089 1.851 48.097 1.00 85.56 74 LYS A CA 1
ATOM 591 C C . LYS A 1 74 ? -24.004 2.621 49.048 1.00 85.56 74 LYS A C 1
ATOM 593 O O . LYS A 1 74 ? -24.905 3.321 48.586 1.00 85.56 74 LYS A O 1
ATOM 598 N N . GLU A 1 75 ? -23.836 2.461 50.359 1.00 87.75 75 GLU A N 1
ATOM 599 C CA . GLU A 1 75 ? -24.748 3.006 51.369 1.00 87.75 75 GLU A CA 1
ATOM 600 C C . GLU A 1 75 ? -24.255 4.338 51.931 1.00 87.75 75 GLU A C 1
ATOM 602 O O . GLU A 1 75 ? -23.236 4.398 52.609 1.00 87.75 75 GLU A O 1
ATOM 607 N N . VAL A 1 76 ? -25.030 5.405 51.729 1.00 86.75 76 VAL A N 1
ATOM 608 C CA . VAL A 1 76 ? -24.690 6.747 52.222 1.00 86.75 76 VAL A CA 1
ATOM 609 C C . VAL A 1 76 ? -25.830 7.306 53.064 1.00 86.75 76 VAL A C 1
ATOM 611 O O . VAL A 1 76 ? -27.011 7.153 52.738 1.00 86.75 76 VAL A O 1
ATOM 614 N N . PHE A 1 77 ? -25.480 7.969 54.166 1.00 88.88 77 PHE A N 1
ATOM 615 C CA . PHE A 1 77 ? -26.448 8.616 55.044 1.00 88.88 77 PHE A CA 1
ATOM 616 C C . PHE A 1 77 ? -26.794 10.024 54.545 1.00 88.88 77 PHE A C 1
ATOM 618 O O . PHE A 1 77 ? -25.927 10.888 54.415 1.00 88.88 77 PHE A O 1
ATOM 625 N N . VAL A 1 78 ? -28.077 10.276 54.276 1.00 87.25 78 VAL A N 1
ATOM 626 C CA . VAL A 1 78 ? -28.552 11.528 53.676 1.00 87.25 78 VAL A CA 1
ATOM 627 C C . VAL A 1 78 ? -29.743 12.094 54.451 1.00 87.25 78 VAL A C 1
ATOM 629 O O . VAL A 1 78 ? -30.733 11.415 54.724 1.00 87.25 78 VAL A O 1
ATOM 632 N N . LYS A 1 79 ? -29.683 13.392 54.777 1.00 86.56 79 LYS A N 1
ATOM 633 C CA . LYS A 1 79 ? -30.787 14.114 55.433 1.00 86.56 79 LYS A CA 1
ATOM 634 C C . LYS A 1 79 ? -32.002 14.225 54.503 1.00 86.56 79 LYS A C 1
ATOM 636 O O . LYS A 1 79 ? -31.853 14.546 53.324 1.00 86.56 79 LYS A O 1
ATOM 641 N N . ARG A 1 80 ? -33.219 14.099 55.052 1.00 82.12 80 ARG A N 1
ATOM 642 C CA . ARG A 1 80 ? -34.499 14.160 54.306 1.00 82.12 80 ARG A CA 1
ATOM 643 C C . ARG A 1 80 ? -34.625 15.365 53.363 1.00 82.12 80 ARG A C 1
ATOM 645 O O . ARG A 1 80 ? -35.151 15.206 52.265 1.00 82.12 80 ARG A O 1
ATOM 652 N N . LYS A 1 81 ? -34.133 16.545 53.768 1.00 82.94 81 LYS A N 1
ATOM 653 C CA . LYS A 1 81 ? -34.193 17.796 52.979 1.00 82.94 81 LYS A CA 1
ATOM 654 C C . LYS A 1 81 ? -33.447 17.723 51.639 1.00 82.94 81 LYS A C 1
ATOM 656 O O . LYS A 1 81 ? -33.725 18.518 50.754 1.00 82.94 81 LYS A O 1
ATOM 661 N N . LYS A 1 82 ? -32.489 16.800 51.497 1.00 83.69 82 LYS A N 1
ATOM 662 C CA . LYS A 1 82 ? -31.682 16.617 50.280 1.00 83.69 82 LYS A CA 1
ATOM 663 C C . LYS A 1 82 ? -32.202 15.495 49.372 1.00 83.69 82 LYS A C 1
ATOM 665 O O . LYS A 1 82 ? -31.568 15.210 48.358 1.00 83.69 82 LYS A O 1
ATOM 670 N N . LEU A 1 83 ? -33.312 14.851 49.735 1.00 84.31 83 LEU A N 1
ATOM 671 C CA . LEU A 1 83 ? -33.899 13.730 49.004 1.00 84.31 83 LEU A CA 1
ATOM 672 C C . LEU A 1 83 ? -35.247 14.128 48.408 1.00 84.31 83 LEU A C 1
ATOM 674 O O . LEU A 1 83 ? -36.070 14.745 49.084 1.00 84.31 83 LEU A O 1
ATOM 678 N N . THR A 1 84 ? -35.484 13.708 47.170 1.00 84.75 84 THR A N 1
ATOM 679 C CA . THR A 1 84 ? -36.786 13.818 46.498 1.00 84.75 84 THR A CA 1
ATOM 680 C C . THR A 1 84 ? -37.299 12.414 46.200 1.00 84.75 84 THR A C 1
ATOM 682 O O . THR A 1 84 ? -36.534 11.595 45.689 1.00 84.75 84 THR A O 1
ATOM 685 N N . ALA A 1 85 ? -38.560 12.120 46.527 1.00 83.06 85 ALA A N 1
ATOM 686 C CA . ALA A 1 85 ? -39.179 10.842 46.175 1.00 83.06 85 ALA A CA 1
ATOM 687 C C . ALA A 1 85 ? -39.357 10.744 44.656 1.00 83.06 85 ALA A C 1
ATOM 689 O O . ALA A 1 85 ? -39.792 11.704 44.017 1.00 83.06 85 ALA A O 1
ATOM 690 N N . VAL A 1 86 ? -39.018 9.594 44.083 1.00 80.62 86 VAL A N 1
ATOM 691 C CA . VAL A 1 86 ? -39.265 9.288 42.673 1.00 80.62 86 VAL A CA 1
ATOM 692 C C . VAL A 1 86 ? -40.518 8.433 42.626 1.00 80.62 86 VAL A C 1
ATOM 694 O O . VAL A 1 86 ? -40.517 7.317 43.138 1.00 80.62 86 VAL A O 1
ATOM 697 N N . GLY A 1 87 ? -41.594 8.987 42.063 1.00 71.12 87 GLY A N 1
ATOM 698 C CA . GLY A 1 87 ? -42.876 8.293 42.056 1.00 71.12 87 GLY A CA 1
ATOM 699 C C . GLY A 1 87 ? -42.879 7.048 41.181 1.00 71.12 87 GLY A C 1
ATOM 700 O O . GLY A 1 87 ? -42.167 7.003 40.174 1.00 71.12 87 GLY A O 1
ATOM 701 N N . SER A 1 88 ? -43.684 6.060 41.566 1.00 51.53 88 SER A N 1
ATOM 702 C CA . SER A 1 88 ? -43.756 4.760 40.887 1.00 51.53 88 SER A CA 1
ATOM 703 C C . SER A 1 88 ? -44.249 4.946 39.446 1.00 51.53 88 SER A C 1
ATOM 705 O O . SER A 1 88 ? -45.410 5.280 39.227 1.00 51.53 88 SER A O 1
ATOM 707 N N . GLY A 1 89 ? -43.357 4.776 38.464 1.00 54.97 89 GLY A N 1
ATOM 708 C CA . GLY A 1 89 ? -43.653 4.965 37.036 1.00 54.97 89 GLY A CA 1
ATOM 709 C C . GLY A 1 89 ? -43.149 6.274 36.415 1.00 54.97 89 GLY A C 1
ATOM 710 O O . GLY A 1 89 ? -43.481 6.553 35.268 1.00 54.97 89 GLY A O 1
ATOM 711 N N . ASN A 1 90 ? -42.356 7.082 37.131 1.00 62.19 90 ASN A N 1
ATOM 712 C CA . ASN A 1 90 ? -41.636 8.196 36.505 1.00 62.19 90 ASN A CA 1
ATOM 713 C C . ASN A 1 90 ? -40.302 7.723 35.917 1.00 62.19 90 ASN A C 1
ATOM 715 O O . ASN A 1 90 ? -39.537 7.039 36.599 1.00 62.19 90 ASN A O 1
ATOM 719 N N . ASP A 1 91 ? -39.997 8.164 34.697 1.00 58.41 91 ASP A N 1
ATOM 720 C CA . ASP A 1 91 ? -38.695 7.931 34.076 1.00 58.41 91 ASP A CA 1
ATOM 721 C C . ASP A 1 91 ? -37.570 8.585 34.895 1.00 58.41 91 ASP A C 1
ATOM 723 O O . ASP A 1 91 ? -37.647 9.756 35.291 1.00 58.41 91 ASP A O 1
ATOM 727 N N . GLU A 1 92 ? -36.499 7.830 35.149 1.00 75.75 92 GLU A N 1
ATOM 728 C CA . GLU A 1 92 ? -35.309 8.315 35.849 1.00 75.75 92 GLU A CA 1
ATOM 729 C C . GLU A 1 92 ? -34.484 9.218 34.921 1.00 75.75 92 GLU A C 1
ATOM 731 O O . GLU A 1 92 ? -33.531 8.793 34.266 1.00 75.75 92 GLU A O 1
ATOM 736 N N . THR A 1 93 ? -34.874 10.492 34.826 1.00 72.50 93 THR A N 1
ATOM 737 C CA . THR A 1 93 ? -34.158 11.463 34.001 1.00 72.50 93 THR A CA 1
ATOM 738 C C . THR A 1 93 ? -32.860 11.935 34.672 1.00 72.50 93 THR A C 1
ATOM 740 O O . THR A 1 93 ? -32.871 12.405 35.814 1.00 72.50 93 THR A O 1
ATOM 743 N N . PRO A 1 94 ? -31.724 11.937 33.949 1.00 66.75 94 PRO A N 1
ATOM 744 C CA . PRO A 1 94 ? -30.450 12.438 34.469 1.00 66.75 94 PRO A CA 1
ATOM 745 C C . PRO A 1 94 ? -30.482 13.873 35.027 1.00 66.75 94 PRO A C 1
ATOM 747 O O . PRO A 1 94 ? -29.622 14.220 35.832 1.00 66.75 94 PRO A O 1
ATOM 750 N N . TYR A 1 95 ? -31.454 14.700 34.620 1.00 72.81 95 TYR A N 1
ATOM 751 C CA . TYR A 1 95 ? -31.611 16.096 35.042 1.00 72.81 95 TYR A CA 1
ATOM 752 C C . TYR A 1 95 ? -33.098 16.464 35.192 1.00 72.81 95 TYR A C 1
ATOM 754 O O . TYR A 1 95 ? -33.955 15.911 34.499 1.00 72.81 95 TYR A O 1
ATOM 762 N N . ASP A 1 96 ? -33.403 17.414 36.085 1.00 66.50 96 ASP A N 1
ATOM 763 C CA . ASP A 1 96 ? -34.778 17.846 36.407 1.00 66.50 96 ASP A CA 1
ATOM 764 C C . ASP A 1 96 ? -35.382 18.853 35.409 1.00 66.50 96 ASP A C 1
ATOM 766 O O . ASP A 1 96 ? -36.596 19.050 35.388 1.00 66.50 96 ASP A O 1
ATOM 770 N N . LYS A 1 97 ? -34.554 19.516 34.592 1.00 61.16 97 LYS A N 1
ATOM 771 C CA . LYS A 1 97 ? -34.987 20.467 33.557 1.00 61.16 97 LYS A CA 1
ATOM 772 C C . LYS A 1 97 ? -34.346 20.101 32.221 1.00 61.16 97 LYS A C 1
ATOM 774 O O . LYS A 1 97 ? -33.147 19.817 32.182 1.00 61.16 97 LYS A O 1
ATOM 779 N N . SER A 1 98 ? -35.111 20.186 31.128 1.00 48.84 98 SER A N 1
ATOM 780 C CA . SER A 1 98 ? -34.530 20.394 29.800 1.00 48.84 98 SER A CA 1
ATOM 781 C C . SER A 1 98 ? -33.717 21.679 29.891 1.00 48.84 98 SER A C 1
ATOM 783 O O . SER A 1 98 ? -34.252 22.744 30.192 1.00 48.84 98 SER A O 1
ATOM 785 N N . THR A 1 99 ? -32.401 21.561 29.791 1.00 45.72 99 THR A N 1
ATOM 786 C CA . THR A 1 99 ? -31.548 22.740 29.867 1.00 45.72 99 THR A CA 1
ATOM 787 C C . THR A 1 99 ? -31.641 23.408 28.501 1.00 45.72 99 THR A C 1
ATOM 789 O O . THR A 1 99 ? -31.210 22.806 27.525 1.00 45.72 99 THR A O 1
ATOM 792 N N . ASP A 1 100 ? -32.177 24.629 28.417 1.00 44.78 100 ASP A N 1
ATOM 793 C CA . ASP A 1 100 ? -32.204 25.428 27.171 1.00 44.78 100 ASP A CA 1
ATOM 794 C C . ASP A 1 100 ? -30.791 25.857 26.716 1.00 44.78 100 ASP A C 1
ATOM 796 O O . ASP A 1 100 ? -30.627 26.610 25.762 1.00 44.78 100 ASP A O 1
ATOM 800 N N . ASN A 1 101 ? -29.753 25.379 27.412 1.00 48.38 101 ASN A N 1
ATOM 801 C CA . ASN A 1 101 ? -28.359 25.576 27.069 1.00 48.38 101 ASN A CA 1
ATOM 802 C C . ASN A 1 101 ? -27.876 24.410 26.172 1.00 48.38 101 ASN A C 1
ATOM 804 O O . ASN A 1 101 ? -27.734 23.284 26.672 1.00 48.38 101 ASN A O 1
ATOM 808 N N . PRO A 1 102 ? -27.627 24.655 24.871 1.00 48.91 102 PRO A N 1
ATOM 809 C CA . PRO A 1 102 ? -27.279 23.618 23.900 1.00 48.91 102 PRO A CA 1
ATOM 810 C C . PRO A 1 102 ? -25.992 22.851 24.250 1.00 48.91 102 PRO A C 1
ATOM 812 O O . PRO A 1 102 ? -25.932 21.646 24.004 1.00 48.91 102 PRO A O 1
ATOM 815 N N . ASP A 1 103 ? -25.027 23.480 24.928 1.00 49.19 103 ASP A N 1
ATOM 816 C CA . ASP A 1 103 ? -23.777 22.824 25.350 1.00 49.19 103 ASP A CA 1
ATOM 817 C C . ASP A 1 103 ? -24.016 21.759 26.433 1.00 49.19 103 ASP A C 1
ATOM 819 O O . ASP A 1 103 ? -23.365 20.707 26.485 1.00 49.19 103 ASP A O 1
ATOM 823 N N . VAL A 1 104 ? -25.003 21.998 27.301 1.00 52.91 104 VAL A N 1
ATOM 824 C CA . VAL A 1 104 ? -25.401 21.039 28.335 1.00 52.91 104 VAL A CA 1
ATOM 825 C C . VAL A 1 104 ? -26.174 19.889 27.699 1.00 52.91 104 VAL A C 1
ATOM 827 O O . VAL A 1 104 ? -25.907 18.736 28.024 1.00 52.91 104 VAL A O 1
ATOM 830 N N . LEU A 1 105 ? -27.067 20.163 26.742 1.00 50.16 105 LEU A N 1
ATOM 831 C CA . LEU A 1 105 ? -27.805 19.124 26.019 1.00 50.16 105 LEU A CA 1
ATOM 832 C C . LEU A 1 105 ? -26.868 18.178 25.253 1.00 50.16 105 LEU A C 1
ATOM 834 O O . LEU A 1 105 ? -27.052 16.960 25.301 1.00 50.16 105 LEU A O 1
ATOM 838 N N . GLU A 1 106 ? -25.832 18.713 24.607 1.00 55.03 106 GLU A N 1
ATOM 839 C CA . GLU A 1 106 ? -24.828 17.905 23.915 1.00 55.03 106 GLU A CA 1
ATOM 840 C C . GLU A 1 106 ? -24.021 17.037 24.897 1.00 55.03 106 GLU A C 1
ATOM 842 O O . GLU A 1 106 ? -23.759 15.860 24.632 1.00 55.03 106 GLU A O 1
ATOM 847 N N . THR A 1 107 ? -23.706 17.568 26.081 1.00 55.06 107 THR A N 1
ATOM 848 C CA . THR A 1 107 ? -23.029 16.820 27.152 1.00 55.06 107 THR A CA 1
ATOM 849 C C . THR A 1 107 ? -23.906 15.685 27.697 1.00 55.06 107 THR A C 1
ATOM 851 O O . THR A 1 107 ? -23.431 14.561 27.852 1.00 55.06 107 THR A O 1
ATOM 854 N N . ILE A 1 108 ? -25.207 15.928 27.892 1.00 52.53 108 ILE A N 1
ATOM 855 C CA . ILE A 1 108 ? -26.194 14.917 28.314 1.00 52.53 108 ILE A CA 1
ATOM 856 C C . ILE A 1 108 ? -26.321 13.805 27.266 1.00 52.53 108 ILE A C 1
ATOM 858 O O . ILE A 1 108 ? -26.365 12.621 27.600 1.00 52.53 108 ILE A O 1
ATOM 862 N N . GLN A 1 109 ? -26.353 14.164 25.982 1.00 53.38 109 GLN A N 1
ATOM 863 C CA . GLN A 1 109 ? -26.402 13.196 24.887 1.00 53.38 109 GLN A CA 1
ATOM 864 C C . GLN A 1 109 ? -25.109 12.369 24.783 1.00 53.38 109 GLN A C 1
ATOM 866 O O . GLN A 1 109 ? -25.176 11.171 24.493 1.00 53.38 109 GLN A O 1
ATOM 871 N N . ARG A 1 110 ? -23.942 12.965 25.067 1.00 56.12 110 ARG A N 1
ATOM 872 C CA . ARG A 1 110 ? -22.653 12.253 25.161 1.00 56.12 110 ARG A CA 1
ATOM 873 C C . ARG A 1 110 ? -22.605 11.305 26.367 1.00 56.12 110 ARG A C 1
ATOM 875 O O . ARG A 1 110 ? -22.217 10.151 26.197 1.00 56.12 110 ARG A O 1
ATOM 882 N N . GLU A 1 111 ? -23.070 11.728 27.544 1.00 49.84 111 GLU A N 1
ATOM 883 C CA . GLU A 1 111 ? -23.171 10.874 28.743 1.00 49.84 111 GLU A CA 1
ATOM 884 C C . GLU A 1 111 ? -24.159 9.709 28.540 1.00 49.84 111 GLU A C 1
ATOM 886 O O . GLU A 1 111 ? -23.865 8.575 28.920 1.00 49.84 111 GLU A O 1
ATOM 891 N N . ASN A 1 112 ? -25.294 9.939 27.874 1.00 45.50 112 ASN A N 1
ATOM 892 C CA . ASN A 1 112 ? -26.259 8.884 27.546 1.00 45.50 112 ASN A CA 1
ATOM 893 C C . ASN A 1 112 ? -25.735 7.906 26.477 1.00 45.50 112 ASN A C 1
ATOM 895 O O . ASN A 1 112 ? -26.036 6.714 26.547 1.00 45.50 112 ASN A O 1
ATOM 899 N N . ARG A 1 113 ? -24.899 8.358 25.525 1.00 48.28 113 ARG A N 1
ATOM 900 C CA . ARG A 1 113 ? -24.151 7.451 24.627 1.00 48.28 113 ARG A CA 1
ATOM 901 C C . ARG A 1 113 ? -23.122 6.618 25.384 1.00 48.28 113 ARG A C 1
ATOM 903 O O . ARG A 1 113 ? -22.978 5.441 25.075 1.00 48.28 113 ARG A O 1
ATOM 910 N N . SER A 1 114 ? -22.462 7.204 26.382 1.00 43.78 114 SER A N 1
ATOM 911 C CA . SER A 1 114 ? -21.504 6.502 27.243 1.00 43.78 114 SER A CA 1
ATOM 912 C C . SER A 1 114 ? -22.186 5.443 28.126 1.00 43.78 114 SER A C 1
ATOM 914 O O . SER A 1 114 ? -21.692 4.325 28.246 1.00 43.78 114 SER A O 1
ATOM 916 N N . LYS A 1 115 ? -23.386 5.723 28.661 1.00 42.78 115 LYS A N 1
ATOM 917 C CA . LYS A 1 115 ? -24.161 4.783 29.501 1.00 42.78 115 LYS A CA 1
ATOM 918 C C . LYS A 1 115 ? -24.882 3.664 28.753 1.00 42.78 115 LYS A C 1
ATOM 920 O O . LYS A 1 115 ? -25.235 2.664 29.369 1.00 42.78 115 LYS A O 1
ATOM 925 N N . LYS A 1 116 ? -25.051 3.757 27.431 1.00 39.78 116 LYS A N 1
ATOM 926 C CA . LYS A 1 116 ? -25.575 2.640 26.622 1.00 39.78 116 LYS A CA 1
ATOM 927 C C . LYS A 1 116 ? -24.560 1.489 26.455 1.00 39.78 116 LYS A C 1
ATOM 929 O O . LYS A 1 116 ? -24.806 0.573 25.676 1.00 39.78 116 LYS A O 1
ATOM 934 N N . SER A 1 117 ? -23.429 1.528 27.168 1.00 45.12 117 SER A N 1
ATOM 935 C CA . SER A 1 117 ? -22.339 0.555 27.057 1.00 45.12 117 SER A CA 1
ATOM 936 C C . SER A 1 117 ? -22.368 -0.603 28.062 1.00 45.12 117 SER A C 1
ATOM 938 O O . SER A 1 117 ? -21.618 -1.549 27.856 1.00 45.12 117 SER A O 1
ATOM 940 N N . THR A 1 118 ? -23.218 -0.628 29.099 1.00 49.03 118 THR A N 1
ATOM 941 C CA . THR A 1 118 ? -23.042 -1.658 30.156 1.00 49.03 118 THR A CA 1
ATOM 942 C C . THR A 1 118 ? -23.963 -2.882 30.080 1.00 49.03 118 THR A C 1
ATOM 944 O O . THR A 1 118 ? -23.711 -3.858 30.782 1.00 49.03 118 THR A O 1
ATOM 947 N N . ILE A 1 119 ? -24.978 -2.910 29.208 1.00 51.28 119 ILE A N 1
ATOM 948 C CA . ILE A 1 119 ? -25.733 -4.143 28.908 1.00 51.28 119 ILE A CA 1
ATOM 949 C C . ILE A 1 119 ? -25.899 -4.257 27.392 1.00 51.28 119 ILE A C 1
ATOM 951 O O . ILE A 1 119 ? -26.905 -3.845 26.819 1.00 51.28 119 ILE A O 1
ATOM 955 N N . GLN A 1 120 ? -24.880 -4.796 26.720 1.00 59.09 120 GLN A N 1
ATOM 956 C CA . GLN A 1 120 ? -25.032 -5.235 25.336 1.00 59.09 120 GLN A CA 1
ATOM 957 C C . GLN A 1 120 ? -25.696 -6.614 25.333 1.00 59.09 120 GLN A C 1
ATOM 959 O O . GLN A 1 120 ? -25.097 -7.616 25.729 1.00 59.09 120 GLN A O 1
ATOM 964 N N . LEU A 1 121 ? -26.961 -6.649 24.923 1.00 70.12 121 LEU A N 1
ATOM 965 C CA . LEU A 1 121 ? -27.705 -7.880 24.683 1.00 70.12 121 LEU A CA 1
ATOM 966 C C . LEU A 1 121 ? -27.256 -8.474 23.344 1.00 70.12 121 LEU A C 1
ATOM 968 O O . LEU A 1 121 ? -27.102 -7.735 22.371 1.00 70.12 121 LEU A O 1
ATOM 972 N N . TYR A 1 122 ? -27.051 -9.788 23.278 1.00 70.38 122 TYR A N 1
ATOM 973 C CA . TYR A 1 122 ? -26.866 -10.480 22.003 1.00 70.38 122 TYR A CA 1
ATOM 974 C C . TYR A 1 122 ? -28.009 -11.454 21.756 1.00 70.38 122 TYR A C 1
ATOM 976 O O . TYR A 1 122 ? -28.559 -12.044 22.686 1.00 70.38 122 TYR A O 1
ATOM 984 N N . GLU A 1 123 ? -28.374 -11.574 20.486 1.00 75.06 123 GLU A N 1
ATOM 985 C CA . GLU A 1 123 ? -29.375 -12.516 20.017 1.00 75.06 123 GLU A CA 1
ATOM 986 C C . GLU A 1 123 ? -28.771 -13.918 20.030 1.00 75.06 123 GLU A C 1
ATOM 988 O O . GLU A 1 123 ? -27.800 -14.200 19.326 1.00 75.06 123 GLU A O 1
ATOM 993 N N . SER A 1 124 ? -29.321 -14.780 20.876 1.00 78.44 124 SER A N 1
ATOM 994 C CA . SER A 1 124 ? -29.006 -16.201 20.881 1.00 78.44 124 SER A CA 1
ATOM 995 C C . SER A 1 124 ? -30.176 -16.959 20.265 1.00 78.44 124 SER A C 1
ATOM 997 O O . SER A 1 124 ? -31.337 -16.622 20.510 1.00 78.44 124 SER A O 1
ATOM 999 N N . LYS A 1 125 ? -29.847 -17.955 19.440 1.00 83.50 125 LYS A N 1
ATOM 1000 C CA . LYS A 1 125 ? -30.805 -18.823 18.750 1.00 83.50 125 LYS A CA 1
ATOM 1001 C C . LYS A 1 125 ? -30.951 -20.118 19.538 1.00 83.50 125 LYS A C 1
ATOM 1003 O O . LYS A 1 125 ? -29.941 -20.667 19.974 1.00 83.50 125 LYS A O 1
ATOM 1008 N N . PHE A 1 126 ? -32.175 -20.599 19.710 1.00 82.38 126 PHE A N 1
ATOM 1009 C CA . PHE A 1 126 ? -32.457 -21.890 20.345 1.00 82.38 126 PHE A CA 1
ATOM 1010 C C . PHE A 1 126 ? -33.581 -22.575 19.589 1.00 82.38 126 PHE A C 1
ATOM 1012 O O . PHE A 1 126 ? -34.470 -21.908 19.063 1.00 82.38 126 PHE A O 1
ATOM 1019 N N . GLU A 1 127 ? -33.540 -23.895 19.556 1.00 82.12 127 GLU A N 1
ATOM 1020 C CA . GLU A 1 127 ? -34.634 -24.704 19.039 1.00 82.12 127 GLU A CA 1
ATOM 1021 C C . GLU A 1 127 ? -35.669 -24.888 20.153 1.00 82.12 127 GLU A C 1
ATOM 1023 O O . GLU A 1 127 ? -35.315 -25.166 21.303 1.00 82.12 127 GLU A O 1
ATOM 1028 N N . ASP A 1 128 ? -36.942 -24.652 19.840 1.00 82.88 128 ASP A N 1
ATOM 1029 C CA . ASP A 1 128 ? -38.037 -24.999 20.740 1.00 82.88 128 ASP A CA 1
ATOM 1030 C C . ASP A 1 128 ? -38.272 -26.523 20.759 1.00 82.88 128 ASP A C 1
ATOM 1032 O O . ASP A 1 128 ? -37.666 -27.281 20.000 1.00 82.88 128 ASP A O 1
ATOM 1036 N N . ALA A 1 129 ? -39.165 -26.997 21.633 1.00 82.31 129 ALA A N 1
ATOM 1037 C CA . ALA A 1 129 ? -39.489 -28.424 21.753 1.00 82.31 129 ALA A CA 1
ATOM 1038 C C . ALA A 1 129 ? -40.084 -29.042 20.468 1.00 82.31 129 ALA A C 1
ATOM 1040 O O . ALA A 1 129 ? -40.231 -30.260 20.387 1.00 82.31 129 ALA A O 1
ATOM 1041 N N . TRP A 1 130 ? -40.418 -28.216 19.474 1.00 81.12 130 TRP A N 1
ATOM 1042 C CA . TRP A 1 130 ? -40.972 -28.607 18.182 1.00 81.12 130 TRP A CA 1
ATOM 1043 C C . TRP A 1 130 ? -39.986 -28.382 17.021 1.00 81.12 130 TRP A C 1
ATOM 1045 O O . TRP A 1 130 ? -40.361 -28.574 15.867 1.00 81.12 130 TRP A O 1
ATOM 1055 N N . GLY A 1 131 ? -38.729 -28.015 17.307 1.00 82.44 131 GLY A N 1
ATOM 1056 C CA . GLY A 1 131 ? -37.667 -27.831 16.314 1.00 82.44 131 GLY A CA 1
ATOM 1057 C C . GLY A 1 131 ? -37.675 -26.482 15.588 1.00 82.44 131 GLY A C 1
ATOM 1058 O O . GLY A 1 131 ? -36.923 -26.304 14.631 1.00 82.44 131 GLY A O 1
ATOM 1059 N N . ASN A 1 132 ? -38.483 -25.507 16.014 1.00 81.62 132 ASN A N 1
ATOM 1060 C CA . ASN A 1 132 ? -38.462 -24.169 15.424 1.00 81.62 132 ASN A CA 1
ATOM 1061 C C . ASN A 1 132 ? -37.357 -23.320 16.060 1.00 81.62 132 ASN A C 1
ATOM 1063 O O . ASN A 1 132 ? -37.218 -23.259 17.283 1.00 81.62 132 ASN A O 1
ATOM 1067 N N . THR A 1 133 ? -36.588 -22.602 15.238 1.00 80.06 133 THR A N 1
ATOM 1068 C CA . THR A 1 133 ? -35.580 -21.658 15.735 1.00 80.06 133 THR A CA 1
ATOM 1069 C C . THR A 1 133 ? -36.253 -20.402 16.295 1.00 80.06 133 THR A C 1
ATOM 1071 O O . THR A 1 133 ? -36.816 -19.601 15.550 1.00 80.06 133 THR A O 1
ATOM 1074 N N . SER A 1 134 ? -36.157 -20.207 17.608 1.00 75.88 134 SER A N 1
ATOM 1075 C CA . SER A 1 134 ? -36.584 -18.999 18.316 1.00 75.88 134 SER A CA 1
ATOM 1076 C C . SER A 1 134 ? -35.378 -18.162 18.765 1.00 75.88 134 SER A C 1
ATOM 1078 O O . SER A 1 134 ? -34.249 -18.654 18.854 1.00 75.88 134 SER A O 1
ATOM 1080 N N . PHE A 1 135 ? -35.608 -16.878 19.049 1.00 82.69 135 PHE A N 1
ATOM 1081 C CA . PHE A 1 135 ? -34.566 -15.898 19.369 1.00 82.69 135 PHE A CA 1
ATOM 1082 C C . PHE A 1 135 ? -34.816 -15.271 20.740 1.00 82.69 135 PHE A C 1
ATOM 1084 O O . PHE A 1 135 ? -35.941 -14.901 21.075 1.00 82.69 135 PHE A O 1
ATOM 1091 N N . LYS A 1 136 ? -33.759 -15.099 21.536 1.00 81.88 136 LYS A N 1
ATOM 1092 C CA . LYS A 1 136 ? -33.824 -14.421 22.840 1.00 81.88 136 LYS A CA 1
ATOM 1093 C C . LYS A 1 136 ? -32.605 -13.541 23.002 1.00 81.88 136 LYS A C 1
ATOM 1095 O O . LYS A 1 136 ? -31.474 -13.946 22.736 1.00 81.88 136 LYS A O 1
ATOM 1100 N N . LEU A 1 137 ? -32.861 -12.335 23.482 1.00 79.88 137 LEU A N 1
ATOM 1101 C CA . LEU A 1 137 ? -31.830 -11.388 23.860 1.00 79.88 137 LEU A CA 1
ATOM 1102 C C . LEU A 1 137 ? -31.297 -11.778 25.239 1.00 79.88 137 LEU A C 1
ATOM 1104 O O . LEU A 1 137 ? -32.031 -11.757 26.227 1.00 79.88 137 LEU A O 1
ATOM 1108 N N . ILE A 1 138 ? -30.025 -12.165 25.296 1.00 80.06 138 ILE A N 1
ATOM 1109 C CA . ILE A 1 138 ? -29.341 -12.544 26.535 1.00 80.06 138 ILE A CA 1
ATOM 1110 C C . ILE A 1 138 ? -28.243 -11.523 26.823 1.00 80.06 138 ILE A C 1
ATOM 1112 O O . ILE A 1 138 ? -27.593 -11.008 25.909 1.00 80.06 138 ILE A O 1
ATOM 1116 N N . ASN A 1 139 ? -28.016 -11.237 28.107 1.00 78.38 139 ASN A N 1
ATOM 1117 C CA . ASN A 1 139 ? -26.884 -10.428 28.546 1.00 78.38 139 ASN A CA 1
ATOM 1118 C C . ASN A 1 139 ? -25.577 -11.058 28.061 1.00 78.38 139 ASN A C 1
ATOM 1120 O O . ASN A 1 139 ? -25.270 -12.206 28.390 1.00 78.38 139 ASN A O 1
ATOM 1124 N N . ARG A 1 140 ? -24.791 -10.306 27.286 1.00 74.25 140 ARG A N 1
ATOM 1125 C CA . ARG A 1 140 ? -23.496 -10.787 26.814 1.00 74.25 140 ARG A CA 1
ATOM 1126 C C . ARG A 1 140 ? -22.515 -10.866 27.992 1.00 74.25 140 ARG A C 1
ATOM 1128 O O . ARG A 1 140 ? -22.293 -9.848 28.652 1.00 74.25 140 ARG A O 1
ATOM 1135 N N . PRO A 1 141 ? -21.890 -12.030 28.255 1.00 83.25 141 PRO A N 1
ATOM 1136 C CA . PRO A 1 141 ? -20.806 -12.119 29.227 1.00 83.25 141 PRO A CA 1
ATOM 1137 C C . PRO A 1 141 ? -19.698 -11.115 28.897 1.00 83.25 141 PRO A C 1
ATOM 1139 O O . PRO A 1 141 ? -19.372 -10.924 27.725 1.00 83.25 141 PRO A O 1
ATOM 1142 N N . LYS A 1 142 ? -19.074 -10.510 29.915 1.00 78.81 142 LYS A N 1
ATOM 1143 C CA . LYS A 1 142 ? -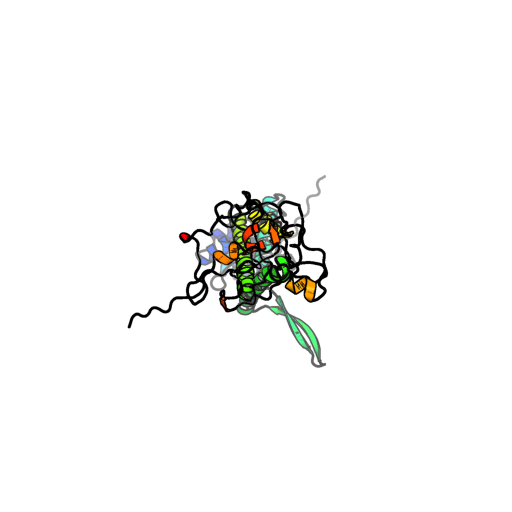18.014 -9.500 29.721 1.00 78.81 142 LYS A CA 1
ATOM 1144 C C . LYS A 1 142 ? -16.874 -10.008 28.829 1.00 78.81 142 LYS A C 1
ATOM 1146 O O . LYS A 1 142 ? -16.419 -9.279 27.955 1.00 78.81 142 LYS A O 1
ATOM 1151 N N . LEU A 1 143 ? -16.475 -11.273 28.996 1.00 82.06 143 LEU A N 1
ATOM 1152 C CA . LEU A 1 143 ? -15.454 -11.914 28.163 1.00 82.06 143 LEU A CA 1
ATOM 1153 C C . LEU A 1 143 ? -15.883 -12.019 26.693 1.00 82.06 143 LEU A C 1
ATOM 1155 O O . LEU A 1 143 ? -15.100 -11.719 25.801 1.00 82.06 143 LEU A O 1
ATOM 1159 N N . ALA A 1 144 ? -17.134 -12.409 26.436 1.00 79.56 144 ALA A N 1
ATOM 1160 C CA . ALA A 1 144 ? -17.660 -12.474 25.077 1.00 79.56 144 ALA A CA 1
ATOM 1161 C C . ALA A 1 144 ? -17.749 -11.073 24.458 1.00 79.56 144 ALA A C 1
ATOM 1163 O O . ALA A 1 144 ? -17.419 -10.898 23.293 1.00 79.56 144 ALA A O 1
ATOM 1164 N N . HIS A 1 145 ? -18.162 -10.065 25.230 1.00 80.62 145 HIS A N 1
ATOM 1165 C CA . HIS A 1 145 ? -18.185 -8.676 24.772 1.00 80.62 145 HIS A CA 1
ATOM 1166 C C . HIS A 1 145 ? -16.796 -8.194 24.355 1.00 80.62 145 HIS A C 1
ATOM 1168 O O . HIS A 1 145 ? -16.653 -7.752 23.220 1.00 80.62 145 HIS A O 1
ATOM 1174 N N . TYR A 1 146 ? -15.792 -8.399 25.212 1.00 81.25 146 TYR A N 1
ATOM 1175 C CA . TYR A 1 146 ? -14.392 -8.141 24.888 1.00 81.25 146 TYR A CA 1
ATOM 1176 C C . TYR A 1 146 ? -13.996 -8.853 23.586 1.00 81.25 146 TYR A C 1
ATOM 1178 O O . TYR A 1 146 ? -13.611 -8.212 22.617 1.00 81.25 146 TYR A O 1
ATOM 1186 N N . LEU A 1 147 ? -14.193 -10.171 23.500 1.00 82.38 147 LEU A N 1
ATOM 1187 C CA . LEU A 1 147 ? -13.837 -10.953 22.314 1.00 82.38 147 LEU A CA 1
ATOM 1188 C C . LEU A 1 147 ? -14.459 -10.378 21.026 1.00 82.38 147 LEU A C 1
ATOM 1190 O O . LEU A 1 147 ? -13.758 -10.152 20.044 1.00 82.38 147 LEU A O 1
ATOM 1194 N N . TYR A 1 148 ? -15.759 -10.083 21.036 1.00 79.38 148 TYR A N 1
ATOM 1195 C CA . TYR A 1 148 ? -16.468 -9.538 19.875 1.00 79.38 148 TYR A CA 1
ATOM 1196 C C . TYR A 1 148 ? -16.115 -8.087 19.539 1.00 79.38 148 TYR A C 1
ATOM 1198 O O . TYR A 1 148 ? -16.364 -7.663 18.413 1.00 79.38 148 TYR A O 1
ATOM 1206 N N . GLU A 1 149 ? -15.567 -7.322 20.478 1.00 80.69 149 GLU A N 1
ATOM 1207 C CA . GLU A 1 149 ? -15.064 -5.975 20.211 1.00 80.69 149 GLU A CA 1
ATOM 1208 C C . GLU A 1 149 ? -13.746 -6.024 19.424 1.00 80.69 149 GLU A C 1
ATOM 1210 O O . GLU A 1 149 ? -13.551 -5.245 18.490 1.00 80.69 149 GLU A O 1
ATOM 1215 N N . TYR A 1 150 ? -12.869 -6.984 19.741 1.00 82.62 150 TYR A N 1
ATOM 1216 C CA . TYR A 1 150 ? -11.538 -7.077 19.131 1.00 82.62 150 TYR A CA 1
ATOM 1217 C C . TYR A 1 150 ? -11.468 -7.992 17.903 1.00 82.62 150 TYR A C 1
ATOM 1219 O O . TYR A 1 150 ? -10.691 -7.708 16.989 1.00 82.62 150 TYR A O 1
ATOM 1227 N N . LEU A 1 151 ? -12.275 -9.057 17.831 1.00 83.44 151 LEU A N 1
ATOM 1228 C CA . LEU A 1 151 ? -12.278 -9.988 16.691 1.00 83.44 151 LEU A CA 1
ATOM 1229 C C . LEU A 1 151 ? -12.440 -9.290 15.327 1.00 83.44 151 LEU A C 1
ATOM 1231 O O . LEU A 1 151 ? -11.659 -9.585 14.419 1.00 83.44 151 LEU A O 1
ATOM 1235 N N . PRO A 1 152 ? -13.363 -8.322 15.156 1.00 87.50 152 PRO A N 1
ATOM 1236 C CA . PRO A 1 152 ? -13.568 -7.684 13.861 1.00 87.50 152 PRO A CA 1
ATOM 1237 C C . PRO A 1 152 ? -12.409 -6.783 13.426 1.00 87.50 152 PRO A C 1
ATOM 1239 O O . PRO A 1 152 ? -12.393 -6.347 12.280 1.00 87.50 152 PRO A O 1
ATOM 1242 N N . LEU A 1 153 ? -11.448 -6.453 14.299 1.00 85.31 153 LEU A N 1
ATOM 1243 C CA . LEU A 1 153 ? -10.412 -5.463 13.982 1.00 85.31 153 LEU A CA 1
ATOM 1244 C C . LEU A 1 153 ? -9.506 -5.908 12.831 1.00 85.31 153 LEU A C 1
ATOM 1246 O O . LEU A 1 153 ? -9.158 -5.083 11.975 1.00 85.31 153 LEU A O 1
ATOM 1250 N N . ILE A 1 154 ? -9.144 -7.195 12.819 1.00 86.88 154 ILE A N 1
ATOM 1251 C CA . ILE A 1 154 ? -8.342 -7.812 11.757 1.00 86.88 154 ILE A CA 1
ATOM 1252 C C . ILE A 1 154 ? -9.178 -7.917 10.485 1.00 86.88 154 ILE A C 1
ATOM 1254 O O . ILE A 1 154 ? -8.706 -7.541 9.412 1.00 86.88 154 ILE A O 1
ATOM 1258 N N . ASP A 1 155 ? -10.431 -8.351 10.603 1.00 90.31 155 ASP A N 1
ATOM 1259 C CA . ASP A 1 155 ? -11.326 -8.506 9.458 1.00 90.31 155 ASP A CA 1
ATOM 1260 C C . ASP A 1 155 ? -11.652 -7.168 8.794 1.00 90.31 155 ASP A C 1
ATOM 1262 O O . ASP A 1 155 ? -11.620 -7.075 7.570 1.00 90.31 155 ASP A O 1
ATOM 1266 N N . GLU A 1 156 ? -11.880 -6.100 9.560 1.00 89.00 156 GLU A N 1
ATOM 1267 C CA . GLU A 1 156 ? -12.088 -4.756 9.015 1.00 89.00 156 GLU A CA 1
ATOM 1268 C C . GLU A 1 156 ? -10.815 -4.192 8.378 1.00 89.00 156 GLU A C 1
ATOM 1270 O O . GLU A 1 156 ? -10.875 -3.548 7.329 1.00 89.00 156 GLU A O 1
ATOM 1275 N N . HIS A 1 157 ? -9.637 -4.468 8.950 1.00 91.56 157 HIS A N 1
ATOM 1276 C CA . HIS A 1 157 ? -8.364 -4.117 8.302 1.00 91.56 157 HIS A CA 1
ATOM 1277 C C . HIS A 1 157 ? -8.224 -4.836 6.958 1.00 91.56 157 HIS A C 1
ATOM 1279 O O . HIS A 1 157 ? -7.959 -4.228 5.916 1.00 91.56 157 HIS A O 1
ATOM 1285 N N . ASN A 1 158 ? -8.501 -6.137 6.969 1.00 90.06 158 ASN A N 1
ATOM 1286 C CA . ASN A 1 158 ? -8.444 -6.992 5.802 1.00 90.06 158 ASN A CA 1
ATOM 1287 C C . ASN A 1 158 ? -9.471 -6.583 4.736 1.00 90.06 158 ASN A C 1
ATOM 1289 O O . ASN A 1 158 ? -9.130 -6.523 3.556 1.00 90.06 158 ASN A O 1
ATOM 1293 N N . LYS A 1 159 ? -10.690 -6.216 5.136 1.00 90.88 159 LYS A N 1
ATOM 1294 C CA . LYS A 1 159 ? -11.752 -5.696 4.267 1.00 90.88 159 LYS A CA 1
ATOM 1295 C C . LYS A 1 159 ? -11.339 -4.385 3.609 1.00 90.88 159 LYS A C 1
ATOM 1297 O O . LYS A 1 159 ? -11.500 -4.246 2.398 1.00 90.88 159 LYS A O 1
ATOM 1302 N N . GLN A 1 160 ? -10.749 -3.452 4.354 1.00 89.38 160 GLN A N 1
ATOM 1303 C CA . GLN A 1 160 ? -10.231 -2.208 3.777 1.00 89.38 160 GLN A CA 1
ATOM 1304 C C . GLN A 1 160 ? -9.114 -2.482 2.757 1.00 89.38 160 GLN A C 1
ATOM 1306 O O . GLN A 1 160 ? -9.117 -1.901 1.670 1.00 89.38 160 GLN A O 1
ATOM 1311 N N . ARG A 1 161 ? -8.211 -3.426 3.045 1.00 91.81 161 ARG A N 1
ATOM 1312 C CA . ARG A 1 161 ? -7.140 -3.821 2.117 1.00 91.81 161 ARG A CA 1
ATOM 1313 C C . ARG A 1 161 ? -7.665 -4.523 0.857 1.00 91.81 161 ARG A C 1
ATOM 1315 O O . ARG A 1 161 ? -7.253 -4.191 -0.252 1.00 91.81 161 ARG A O 1
ATOM 1322 N N . GLN A 1 162 ? -8.539 -5.514 1.014 1.00 88.75 162 GLN A N 1
ATOM 1323 C CA . GLN A 1 162 ? -8.966 -6.408 -0.069 1.00 88.75 162 GLN A CA 1
ATOM 1324 C C . GLN A 1 162 ? -10.129 -5.854 -0.900 1.00 88.75 162 GLN A C 1
ATOM 1326 O O . GLN A 1 162 ? -10.166 -6.099 -2.106 1.00 88.75 162 GLN A O 1
ATOM 1331 N N . ASN A 1 163 ? -11.056 -5.112 -0.283 1.00 87.31 163 ASN A N 1
ATOM 1332 C CA . ASN A 1 163 ? -12.253 -4.599 -0.954 1.00 87.31 163 ASN A CA 1
ATOM 1333 C C . ASN A 1 163 ? -12.175 -3.102 -1.247 1.00 87.31 163 ASN A C 1
ATOM 1335 O O . ASN A 1 163 ? -12.505 -2.710 -2.360 1.00 87.31 163 ASN A O 1
ATOM 1339 N N . SER A 1 164 ? -11.737 -2.274 -0.292 1.00 86.56 164 SER A N 1
ATOM 1340 C CA . SER A 1 164 ? -11.703 -0.820 -0.511 1.00 86.56 164 SER A CA 1
ATOM 1341 C C . SER A 1 164 ? -10.525 -0.396 -1.389 1.00 86.56 164 SER A C 1
ATOM 1343 O O . SER A 1 164 ? -10.732 0.299 -2.375 1.00 86.56 164 SER A O 1
ATOM 1345 N N . LEU A 1 165 ? -9.299 -0.816 -1.047 1.00 87.88 165 LEU A N 1
ATOM 1346 C CA . LEU A 1 165 ? -8.106 -0.559 -1.867 1.00 87.88 165 LEU A CA 1
ATOM 1347 C C . LEU A 1 165 ? -8.006 -1.521 -3.053 1.00 87.88 165 LEU A C 1
ATOM 1349 O O . LEU A 1 165 ? -7.609 -1.125 -4.143 1.00 87.88 165 LEU A O 1
ATOM 1353 N N . ALA A 1 166 ? -8.326 -2.797 -2.822 1.00 88.62 166 ALA A N 1
ATOM 1354 C CA . ALA A 1 166 ? -8.390 -3.843 -3.841 1.00 88.62 166 ALA A CA 1
ATOM 1355 C C . ALA A 1 166 ? -7.153 -3.942 -4.762 1.00 88.62 166 ALA A C 1
ATOM 1357 O O . ALA A 1 166 ? -7.266 -4.383 -5.906 1.00 88.62 166 ALA A O 1
ATOM 1358 N N . LEU A 1 167 ? -5.952 -3.610 -4.262 1.00 86.00 167 LEU A N 1
ATOM 1359 C CA . LEU A 1 167 ? -4.722 -3.561 -5.071 1.00 86.00 167 LEU A CA 1
ATOM 1360 C C . LEU A 1 167 ? -4.427 -4.877 -5.802 1.00 86.00 167 LEU A C 1
ATOM 1362 O O . LEU A 1 167 ? -3.962 -4.856 -6.932 1.00 86.00 167 LEU A O 1
ATOM 1366 N N . GLY A 1 168 ? -4.745 -6.026 -5.201 1.00 79.69 168 GLY A N 1
ATOM 1367 C CA . GLY A 1 168 ? -4.565 -7.331 -5.848 1.00 79.69 168 GLY A CA 1
ATOM 1368 C C . GLY A 1 168 ? -5.549 -7.619 -6.991 1.00 79.69 168 GLY A C 1
ATOM 1369 O O . GLY A 1 168 ? -5.260 -8.473 -7.826 1.00 79.69 168 GLY A O 1
ATOM 1370 N N . LYS A 1 169 ? -6.695 -6.924 -7.035 1.00 83.25 169 LYS A N 1
ATOM 1371 C CA . LYS A 1 169 ? -7.648 -6.971 -8.157 1.00 83.25 169 LYS A CA 1
ATOM 1372 C C . LYS A 1 169 ? -7.261 -5.977 -9.253 1.00 83.25 169 LYS A C 1
ATOM 1374 O O . LYS A 1 169 ? -7.449 -6.274 -10.424 1.00 83.25 169 LYS A O 1
ATOM 1379 N N . VAL A 1 170 ? -6.713 -4.821 -8.875 1.00 80.69 170 VAL A N 1
ATOM 1380 C CA . VAL A 1 170 ? -6.279 -3.773 -9.817 1.00 80.69 170 VAL A CA 1
ATOM 1381 C C . VAL A 1 170 ? -4.944 -4.132 -10.480 1.00 80.69 170 VAL A C 1
ATOM 1383 O O . VAL A 1 170 ? -4.771 -3.939 -11.679 1.00 80.69 170 VAL A O 1
ATOM 1386 N N . TRP A 1 171 ? -4.003 -4.699 -9.724 1.00 82.69 171 TRP A N 1
ATOM 1387 C CA . TRP A 1 171 ? -2.680 -5.108 -10.198 1.00 82.69 171 TRP A CA 1
ATOM 1388 C C . TRP A 1 171 ? -2.542 -6.631 -10.204 1.00 82.69 171 TRP A C 1
ATOM 1390 O O . TRP A 1 171 ? -1.790 -7.225 -9.425 1.00 82.69 171 TRP A O 1
ATOM 1400 N N . VAL A 1 172 ? -3.290 -7.271 -11.104 1.00 84.12 172 VAL A N 1
ATOM 1401 C CA . VAL A 1 172 ? -3.264 -8.727 -11.278 1.00 84.12 172 VAL A CA 1
ATOM 1402 C C . VAL A 1 172 ? -1.877 -9.174 -11.744 1.00 84.12 172 VAL A C 1
ATOM 1404 O O . VAL A 1 172 ? -1.344 -8.683 -12.736 1.00 84.12 172 VAL A O 1
ATOM 1407 N N . THR A 1 173 ? -1.283 -10.132 -11.033 1.00 82.69 173 THR A N 1
ATOM 1408 C CA . THR A 1 173 ? 0.055 -10.646 -11.340 1.00 82.69 173 THR A CA 1
ATOM 1409 C C . THR A 1 173 ? 0.139 -12.157 -11.151 1.00 82.69 173 THR A C 1
ATOM 1411 O O . THR A 1 173 ? -0.530 -12.726 -10.289 1.00 82.69 173 THR A O 1
ATOM 1414 N N . LYS A 1 174 ? 1.019 -12.806 -11.920 1.00 84.88 174 LYS A N 1
ATOM 1415 C CA . LYS A 1 174 ? 1.456 -14.193 -11.678 1.00 84.88 174 LYS A CA 1
ATOM 1416 C C . LYS A 1 174 ? 2.701 -14.263 -10.780 1.00 84.88 174 LYS A C 1
ATOM 1418 O O . LYS A 1 174 ? 3.075 -15.338 -10.326 1.00 84.88 174 LYS A O 1
ATOM 1423 N N . ASN A 1 175 ? 3.355 -13.128 -10.518 1.00 87.56 175 ASN A N 1
ATOM 1424 C CA . ASN A 1 175 ? 4.574 -13.070 -9.719 1.00 87.56 175 ASN A CA 1
ATOM 1425 C C . ASN A 1 175 ? 4.243 -12.995 -8.220 1.00 87.56 175 ASN A C 1
ATOM 1427 O O . ASN A 1 175 ? 3.737 -11.985 -7.729 1.00 87.56 175 ASN A O 1
ATOM 1431 N N . VAL A 1 176 ? 4.599 -14.047 -7.478 1.00 90.31 176 VAL A N 1
ATOM 1432 C CA . VAL A 1 176 ? 4.366 -14.152 -6.027 1.00 90.31 176 VAL A CA 1
ATOM 1433 C C . VAL A 1 176 ? 5.056 -13.028 -5.246 1.00 90.31 176 VAL A C 1
ATOM 1435 O O . VAL A 1 176 ? 4.468 -12.466 -4.326 1.00 90.31 176 VAL A O 1
ATOM 1438 N N . LYS A 1 177 ? 6.272 -12.627 -5.637 1.00 88.62 177 LYS A N 1
ATOM 1439 C CA . LYS A 1 177 ? 7.012 -11.552 -4.956 1.00 88.62 177 LYS A CA 1
ATOM 1440 C C . LYS A 1 177 ? 6.308 -10.208 -5.119 1.00 88.62 177 LYS A C 1
ATOM 1442 O O . LYS A 1 177 ? 6.161 -9.472 -4.150 1.00 88.62 177 LYS A O 1
ATOM 1447 N N . PHE A 1 178 ? 5.816 -9.916 -6.323 1.00 87.19 178 PHE A N 1
ATOM 1448 C CA . PHE A 1 178 ? 5.033 -8.702 -6.562 1.00 87.19 178 PHE A CA 1
ATOM 1449 C C . PHE A 1 178 ? 3.717 -8.727 -5.773 1.00 87.19 178 PHE A C 1
ATOM 1451 O O . PHE A 1 178 ? 3.334 -7.726 -5.171 1.00 87.19 178 PHE A O 1
ATOM 1458 N N . ARG A 1 179 ? 3.069 -9.893 -5.668 1.00 88.06 179 ARG A N 1
ATOM 1459 C CA . ARG A 1 179 ? 1.876 -10.068 -4.829 1.00 88.06 179 ARG A CA 1
ATOM 1460 C C . ARG A 1 179 ? 2.148 -9.749 -3.353 1.00 88.06 179 ARG A C 1
ATOM 1462 O O . ARG A 1 179 ? 1.349 -9.050 -2.730 1.00 88.06 179 ARG A O 1
ATOM 1469 N N . ASN A 1 180 ? 3.295 -10.167 -2.820 1.00 91.94 180 ASN A N 1
ATOM 1470 C CA . ASN A 1 180 ? 3.705 -9.823 -1.454 1.00 91.94 180 ASN A CA 1
ATOM 1471 C C . ASN A 1 180 ? 3.923 -8.312 -1.289 1.00 91.94 180 ASN A C 1
ATOM 1473 O O . ASN A 1 180 ? 3.434 -7.732 -0.323 1.00 91.94 180 ASN A O 1
ATOM 1477 N N . VAL A 1 181 ? 4.566 -7.655 -2.261 1.00 92.31 181 VAL A N 1
ATOM 1478 C CA . VAL A 1 181 ? 4.769 -6.194 -2.245 1.00 92.31 181 VAL A CA 1
ATOM 1479 C C . VAL A 1 181 ? 3.435 -5.446 -2.237 1.00 92.31 181 VAL A C 1
ATOM 1481 O O . VAL A 1 181 ? 3.231 -4.572 -1.400 1.00 92.31 181 VAL A O 1
ATOM 1484 N N . THR A 1 182 ? 2.496 -5.808 -3.115 1.00 89.88 182 THR A N 1
ATOM 1485 C CA . THR A 1 182 ? 1.166 -5.165 -3.146 1.00 89.88 182 THR A CA 1
ATOM 1486 C C . THR A 1 182 ? 0.366 -5.394 -1.861 1.00 89.88 182 THR A C 1
ATOM 1488 O O . THR A 1 182 ? -0.388 -4.517 -1.438 1.00 89.88 182 THR A O 1
ATOM 1491 N N . THR A 1 183 ? 0.563 -6.540 -1.202 1.00 91.44 183 THR A N 1
ATOM 1492 C CA . THR A 1 183 ? -0.059 -6.847 0.092 1.00 91.44 183 THR A CA 1
ATOM 1493 C C . THR A 1 183 ? 0.502 -5.956 1.194 1.00 91.44 183 THR A C 1
ATOM 1495 O O . THR A 1 183 ? -0.277 -5.311 1.896 1.00 91.44 183 THR A O 1
ATOM 1498 N N . LEU A 1 184 ? 1.832 -5.868 1.299 1.00 94.00 184 LEU A N 1
ATOM 1499 C CA . LEU A 1 184 ? 2.515 -5.023 2.278 1.00 94.00 184 LEU A CA 1
ATOM 1500 C C . LEU A 1 184 ? 2.146 -3.547 2.087 1.00 94.00 184 LEU A C 1
ATOM 1502 O O . LEU A 1 184 ? 1.766 -2.878 3.042 1.00 94.00 184 LEU A O 1
ATOM 1506 N N . LEU A 1 185 ? 2.162 -3.060 0.842 1.00 93.06 185 LEU A N 1
ATOM 1507 C CA . LEU A 1 185 ? 1.775 -1.686 0.514 1.00 93.06 185 LEU A CA 1
ATOM 1508 C C . LEU A 1 185 ? 0.337 -1.380 0.957 1.00 93.06 185 LEU A C 1
ATOM 1510 O O . LEU A 1 185 ? 0.072 -0.331 1.548 1.00 93.06 185 LEU A O 1
ATOM 1514 N N . GLY A 1 186 ? -0.591 -2.306 0.700 1.00 93.25 186 GLY A N 1
ATOM 1515 C CA . GLY A 1 186 ? -1.975 -2.184 1.144 1.00 93.25 186 GLY A CA 1
ATOM 1516 C C . GLY A 1 186 ? -2.101 -2.145 2.669 1.00 93.25 186 GLY A C 1
ATOM 1517 O O . GLY A 1 186 ? -2.855 -1.325 3.183 1.00 93.25 186 GLY A O 1
ATOM 1518 N N . GLN A 1 187 ? -1.347 -2.979 3.395 1.00 93.94 187 GLN A N 1
ATOM 1519 C CA . GLN A 1 187 ? -1.338 -2.969 4.864 1.00 93.94 187 GLN A CA 1
ATOM 1520 C C . GLN A 1 187 ? -0.819 -1.637 5.418 1.00 93.94 187 GLN A C 1
ATOM 1522 O O . GLN A 1 187 ? -1.534 -0.983 6.173 1.00 93.94 187 GLN A O 1
ATOM 1527 N N . CYS A 1 188 ? 0.352 -1.180 4.959 1.00 94.38 188 CYS A N 1
ATOM 1528 C CA . CYS A 1 188 ? 0.935 0.095 5.385 1.00 94.38 188 CYS A CA 1
ATOM 1529 C C . CYS A 1 188 ? 0.001 1.282 5.111 1.00 94.38 188 CYS A C 1
ATOM 1531 O O . CYS A 1 188 ? -0.085 2.208 5.913 1.00 94.38 188 CYS A O 1
ATOM 1533 N N . THR A 1 189 ? -0.723 1.249 3.991 1.00 9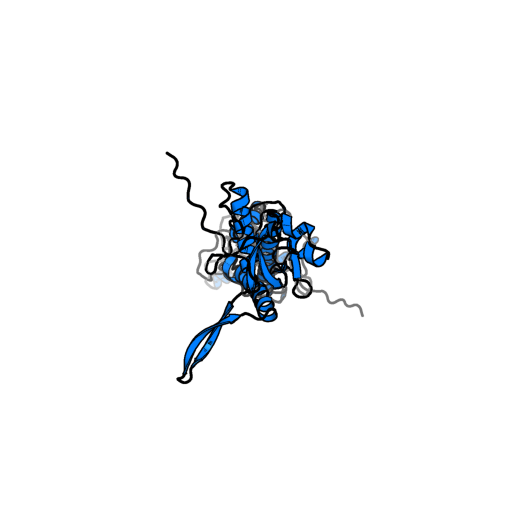3.44 189 THR A N 1
ATOM 1534 C CA . THR A 1 189 ? -1.694 2.289 3.628 1.00 93.44 189 THR A CA 1
ATOM 1535 C C . THR A 1 189 ? -2.869 2.341 4.605 1.00 93.44 189 THR A C 1
ATOM 1537 O O . THR A 1 189 ? -3.249 3.424 5.052 1.00 93.44 189 THR A O 1
ATOM 1540 N N . VAL A 1 190 ? -3.439 1.182 4.956 1.00 94.25 190 VAL A N 1
ATOM 1541 C CA . VAL A 1 190 ? -4.537 1.086 5.935 1.00 94.25 190 VAL A CA 1
ATOM 1542 C C . VAL A 1 190 ? -4.070 1.556 7.315 1.00 94.25 190 VAL A C 1
ATOM 1544 O O . VAL A 1 190 ? -4.765 2.337 7.965 1.00 94.25 190 VAL A O 1
ATOM 1547 N N . ASP A 1 191 ? -2.877 1.142 7.744 1.00 94.88 191 ASP A N 1
ATOM 1548 C CA . ASP A 1 191 ? -2.315 1.541 9.038 1.00 94.88 191 ASP A CA 1
ATOM 1549 C C . ASP A 1 191 ? -2.064 3.048 9.101 1.00 94.88 191 ASP A C 1
ATOM 1551 O O . ASP A 1 191 ? -2.430 3.706 10.077 1.00 94.88 191 ASP A O 1
ATOM 1555 N N . MET A 1 192 ? -1.512 3.623 8.029 1.00 93.94 192 MET A N 1
ATOM 1556 C CA . MET A 1 192 ? -1.292 5.062 7.934 1.00 93.94 192 MET A CA 1
ATOM 1557 C C . MET A 1 192 ? -2.616 5.837 7.962 1.00 93.94 192 MET A C 1
ATOM 1559 O O . MET A 1 192 ? -2.701 6.863 8.633 1.00 93.94 192 MET A O 1
ATOM 1563 N N . HIS A 1 193 ? -3.666 5.339 7.298 1.00 93.31 193 HIS A N 1
ATOM 1564 C CA . HIS A 1 193 ? -5.003 5.946 7.336 1.00 93.31 193 HIS A CA 1
ATOM 1565 C C . HIS A 1 193 ? -5.595 5.942 8.753 1.00 93.31 193 HIS A C 1
ATOM 1567 O O . HIS A 1 193 ? -6.095 6.970 9.216 1.00 93.31 193 HIS A O 1
ATOM 1573 N N . ARG A 1 194 ? -5.473 4.825 9.483 1.00 91.75 194 ARG A N 1
ATOM 1574 C CA . ARG A 1 194 ? -5.903 4.721 10.890 1.00 91.75 194 ARG A CA 1
ATOM 1575 C C . ARG A 1 194 ? -5.094 5.643 11.808 1.00 91.75 194 ARG A C 1
ATOM 1577 O O . ARG A 1 194 ? -5.670 6.328 12.651 1.00 91.75 194 ARG A O 1
ATOM 1584 N N . CYS A 1 195 ? -3.778 5.714 11.612 1.00 92.69 195 CYS A N 1
ATOM 1585 C CA . CYS A 1 195 ? -2.894 6.612 12.357 1.00 92.69 195 CYS A CA 1
ATOM 1586 C C . CYS A 1 195 ? -3.232 8.088 12.097 1.00 92.69 195 CYS A C 1
ATOM 1588 O O . CYS A 1 195 ? -3.369 8.874 13.035 1.00 92.69 195 CYS A O 1
ATOM 1590 N N . PHE A 1 196 ? -3.444 8.458 10.831 1.00 92.31 196 PHE A N 1
ATOM 1591 C CA . PHE A 1 196 ? -3.902 9.789 10.437 1.00 92.31 196 PHE A CA 1
ATOM 1592 C C . PHE A 1 196 ? -5.223 10.141 11.121 1.00 92.31 196 PHE A C 1
ATOM 1594 O O . PHE A 1 196 ? -5.341 11.219 11.703 1.00 92.31 196 PHE A O 1
ATOM 1601 N N . ARG A 1 197 ? -6.190 9.217 11.109 1.00 91.56 197 ARG A N 1
ATOM 1602 C CA . ARG A 1 197 ? -7.482 9.412 11.767 1.00 91.56 197 ARG A CA 1
ATOM 1603 C C . ARG A 1 197 ? -7.315 9.726 13.253 1.00 91.56 197 ARG A C 1
ATOM 1605 O O . ARG A 1 197 ? -7.852 10.729 13.719 1.00 91.56 197 ARG A O 1
ATOM 1612 N N . ASN A 1 198 ? -6.549 8.907 13.973 1.00 91.50 198 ASN A N 1
ATOM 1613 C CA . ASN A 1 198 ? -6.324 9.090 15.408 1.00 91.50 198 ASN A CA 1
ATOM 1614 C C . ASN A 1 198 ? -5.635 10.428 15.704 1.00 91.50 198 ASN A C 1
ATOM 1616 O O . ASN A 1 198 ? -6.133 11.196 16.521 1.00 91.50 198 ASN A O 1
ATOM 1620 N N . ARG A 1 199 ? -4.579 10.774 14.957 1.00 92.31 199 ARG A N 1
ATOM 1621 C CA . ARG A 1 199 ? -3.876 12.058 15.118 1.00 92.31 199 ARG A CA 1
ATOM 1622 C C . ARG A 1 199 ? -4.758 13.273 14.835 1.00 92.31 199 ARG A C 1
ATOM 1624 O O . ARG A 1 199 ? -4.590 14.312 15.465 1.00 92.31 199 ARG A O 1
ATOM 1631 N N . MET A 1 200 ? -5.674 13.190 13.871 1.00 89.00 200 MET A N 1
ATOM 1632 C CA . MET A 1 200 ? -6.593 14.295 13.572 1.00 89.00 200 MET A CA 1
ATOM 1633 C C . MET A 1 200 ? -7.621 14.488 14.690 1.00 89.00 200 MET A C 1
ATOM 1635 O O . MET A 1 200 ? -7.930 15.626 15.039 1.00 89.00 200 MET A O 1
ATOM 1639 N N . ILE A 1 201 ? -8.100 13.392 15.282 1.00 89.44 201 ILE A N 1
ATOM 1640 C CA . ILE A 1 201 ? -8.998 13.432 16.442 1.00 89.44 201 ILE A CA 1
ATOM 1641 C C . ILE A 1 201 ? -8.269 14.002 17.667 1.00 89.44 201 ILE A C 1
ATOM 1643 O O . ILE A 1 201 ? -8.807 14.886 18.327 1.00 89.44 201 ILE A O 1
ATOM 1647 N N . GLU A 1 202 ? -7.029 13.576 17.930 1.00 90.56 202 GLU A N 1
ATOM 1648 C CA . GLU A 1 202 ? -6.181 14.127 19.004 1.00 90.56 202 GLU A CA 1
ATOM 1649 C C . GLU A 1 202 ? -5.956 15.638 18.853 1.00 90.56 202 GLU A C 1
ATOM 1651 O O . GLU A 1 202 ? -5.943 16.369 19.839 1.00 90.56 202 GLU A O 1
ATOM 1656 N N . LYS A 1 203 ? -5.846 16.131 17.614 1.00 90.31 203 LYS A N 1
ATOM 1657 C CA . LYS A 1 203 ? -5.741 17.566 17.297 1.00 90.31 203 LYS A CA 1
ATOM 1658 C C . LYS A 1 203 ? -7.069 18.332 17.393 1.00 90.31 203 LYS A C 1
ATOM 1660 O O . LYS A 1 203 ? -7.121 19.499 17.013 1.00 90.31 203 LYS A O 1
ATOM 1665 N N . GLY A 1 204 ? -8.143 17.697 17.863 1.00 87.69 204 GLY A N 1
ATOM 1666 C CA . GLY A 1 204 ? -9.446 18.330 18.071 1.00 87.69 204 GLY A CA 1
ATOM 1667 C C . GLY A 1 204 ? -10.328 18.415 16.822 1.00 87.69 204 GLY A C 1
ATOM 1668 O O . GLY A 1 204 ? -11.346 19.107 16.838 1.00 87.69 204 GLY A O 1
ATOM 1669 N N . VAL A 1 205 ? -9.984 17.725 15.728 1.00 87.19 205 VAL A N 1
ATOM 1670 C CA . VAL A 1 205 ? -10.850 17.674 14.541 1.00 87.19 205 VAL A CA 1
ATOM 1671 C C . VAL A 1 205 ? -12.028 16.737 14.809 1.00 87.19 205 VAL A C 1
ATOM 1673 O O . VAL A 1 205 ? -11.846 15.592 15.219 1.00 87.19 205 VAL A O 1
ATOM 1676 N N . ALA A 1 206 ? -13.248 17.206 14.533 1.00 86.31 206 ALA A N 1
ATOM 1677 C CA . ALA A 1 206 ? -14.466 16.427 14.741 1.00 86.31 206 ALA A CA 1
ATOM 1678 C C . ALA A 1 206 ? -14.405 15.061 14.013 1.00 86.31 206 ALA A C 1
ATOM 1680 O O . ALA A 1 206 ? -14.162 15.045 12.800 1.00 86.31 206 ALA A O 1
ATOM 1681 N N . PRO A 1 207 ? -14.695 13.928 14.691 1.00 79.81 207 PRO A N 1
ATOM 1682 C CA . PRO A 1 207 ? -14.575 12.585 14.113 1.00 79.81 207 PRO A CA 1
ATOM 1683 C C . PRO A 1 207 ? -15.312 12.411 12.782 1.00 79.81 207 PRO A C 1
ATOM 1685 O O . PRO A 1 207 ? -14.746 11.876 11.838 1.00 79.81 207 PRO A O 1
ATOM 1688 N N . LEU A 1 208 ? -16.520 12.972 12.653 1.00 82.00 208 LEU A N 1
ATOM 1689 C CA . LEU A 1 208 ? -17.316 12.935 11.417 1.00 82.00 208 LEU A CA 1
ATOM 1690 C C . LEU A 1 208 ? -16.584 13.543 10.211 1.00 82.00 208 LEU A C 1
ATOM 1692 O O . LEU A 1 208 ? -16.684 13.043 9.091 1.00 82.00 208 LEU A O 1
ATOM 1696 N N . LYS A 1 209 ? -15.825 14.621 10.435 1.00 79.62 209 LYS A N 1
ATOM 1697 C CA . LYS A 1 209 ? -15.051 15.286 9.383 1.00 79.62 209 LYS A CA 1
ATOM 1698 C C . LYS A 1 209 ? -13.854 14.433 8.972 1.00 79.62 209 LYS A C 1
ATOM 1700 O O . LYS A 1 209 ? -13.547 14.358 7.786 1.00 79.62 209 LYS A O 1
ATOM 1705 N N . VAL A 1 210 ? -13.211 13.764 9.924 1.00 83.00 210 VAL A N 1
ATOM 1706 C CA . VAL A 1 210 ? -12.093 12.849 9.656 1.00 83.00 210 VAL A CA 1
ATOM 1707 C C . VAL A 1 210 ? -12.581 11.587 8.935 1.00 83.00 210 VAL A C 1
ATOM 1709 O O . VAL A 1 210 ? -11.993 11.193 7.932 1.00 83.00 210 VAL A O 1
ATOM 1712 N N . ASP A 1 211 ? -13.708 11.019 9.370 1.00 83.44 211 ASP A N 1
ATOM 1713 C CA . ASP A 1 211 ? -14.329 9.820 8.791 1.00 83.44 211 ASP A CA 1
ATOM 1714 C C . ASP A 1 211 ? -14.853 10.049 7.361 1.00 83.44 211 ASP A C 1
ATOM 1716 O O . ASP A 1 211 ? -14.961 9.108 6.572 1.00 83.44 211 ASP A O 1
ATOM 1720 N N . SER A 1 212 ? -15.107 11.307 6.979 1.00 83.62 212 SER A N 1
ATOM 1721 C CA . SER A 1 212 ? -15.412 11.676 5.589 1.00 83.62 212 SER A CA 1
ATOM 1722 C C . SER A 1 212 ? -14.243 11.407 4.626 1.00 83.62 212 SER A C 1
ATOM 1724 O O . SER A 1 212 ? -14.449 11.201 3.425 1.00 83.62 212 SER A O 1
ATOM 1726 N N . ILE A 1 213 ? -13.008 11.359 5.141 1.00 85.94 213 ILE A N 1
ATOM 1727 C CA . ILE A 1 213 ? -11.811 11.021 4.372 1.00 85.94 213 ILE A CA 1
ATOM 1728 C C . ILE A 1 213 ? -11.701 9.497 4.321 1.00 85.94 213 ILE A C 1
ATOM 1730 O O . ILE A 1 213 ? -10.987 8.858 5.096 1.00 85.94 213 ILE A O 1
ATOM 1734 N N . ARG A 1 214 ? -12.434 8.903 3.375 1.00 88.06 214 ARG A N 1
ATOM 1735 C CA . ARG A 1 214 ? -12.326 7.474 3.057 1.00 88.06 214 ARG A CA 1
ATOM 1736 C C . ARG A 1 214 ? -10.907 7.130 2.600 1.00 88.06 214 ARG A C 1
ATOM 1738 O O . ARG A 1 214 ? -10.212 7.969 2.032 1.00 88.06 214 ARG A O 1
ATOM 1745 N N . ILE A 1 215 ? -10.518 5.868 2.776 1.00 89.06 215 ILE A N 1
ATOM 1746 C CA . ILE A 1 215 ? -9.161 5.387 2.483 1.00 89.06 215 ILE A CA 1
ATOM 1747 C C . ILE A 1 215 ? -8.685 5.693 1.051 1.00 89.06 215 ILE A C 1
ATOM 1749 O O . ILE A 1 215 ? -7.528 6.047 0.874 1.00 89.06 215 ILE A O 1
ATOM 1753 N N . LEU A 1 216 ? -9.574 5.656 0.051 1.00 87.44 216 LEU A N 1
ATOM 1754 C CA . LEU A 1 216 ? -9.242 6.018 -1.337 1.00 87.44 216 LEU A CA 1
ATOM 1755 C C . LEU A 1 216 ? -8.873 7.502 -1.482 1.00 87.44 216 LEU A C 1
ATOM 1757 O O . LEU A 1 216 ? -7.856 7.855 -2.067 1.00 87.44 216 LEU A 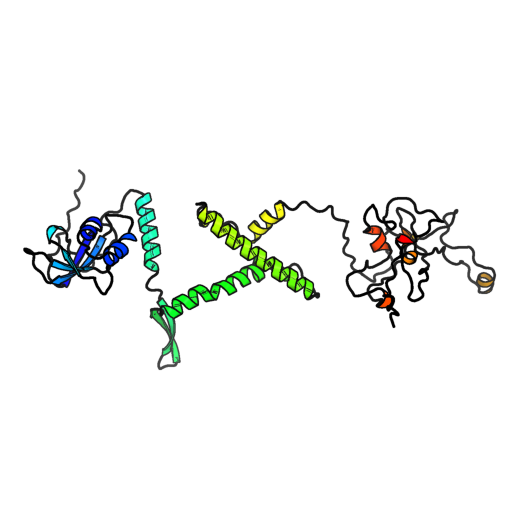O 1
ATOM 1761 N N . LYS A 1 217 ? -9.656 8.387 -0.860 1.00 87.50 217 LYS A N 1
ATOM 1762 C CA . LYS A 1 217 ? -9.351 9.821 -0.850 1.00 87.50 217 LYS A CA 1
ATOM 1763 C C . LYS A 1 217 ? -8.059 10.101 -0.081 1.00 87.50 217 LYS A C 1
ATOM 1765 O O . LYS A 1 217 ? -7.296 10.984 -0.450 1.00 87.50 217 LYS A O 1
ATOM 1770 N N . PHE A 1 218 ? -7.799 9.341 0.983 1.00 90.00 218 PHE A N 1
ATOM 1771 C CA . PHE A 1 218 ? -6.537 9.412 1.712 1.00 90.00 218 PHE A CA 1
ATOM 1772 C C . PHE A 1 218 ? -5.345 8.984 0.844 1.00 90.00 218 PHE A C 1
ATOM 1774 O O . PHE A 1 218 ? -4.325 9.671 0.848 1.00 90.00 218 PHE A O 1
ATOM 1781 N N . THR A 1 219 ? -5.470 7.910 0.056 1.00 88.94 219 THR A N 1
ATOM 1782 C CA . THR A 1 219 ? -4.415 7.518 -0.891 1.00 88.94 219 THR A CA 1
ATOM 1783 C C . THR A 1 219 ? -4.171 8.577 -1.953 1.00 88.94 219 THR A C 1
ATOM 1785 O O . THR A 1 219 ? -3.013 8.868 -2.234 1.00 88.94 219 THR A O 1
ATOM 1788 N N . ASP A 1 220 ? -5.220 9.221 -2.468 1.00 87.81 220 ASP A N 1
ATOM 1789 C CA . ASP A 1 220 ? -5.068 10.314 -3.434 1.00 87.81 220 ASP A CA 1
ATOM 1790 C C . ASP A 1 220 ? -4.285 11.488 -2.836 1.00 87.81 220 ASP A C 1
ATOM 1792 O O . ASP A 1 220 ? -3.406 12.042 -3.490 1.00 87.81 220 ASP A O 1
ATOM 1796 N N . LEU A 1 221 ? -4.541 11.834 -1.569 1.00 86.81 221 LEU A N 1
ATOM 1797 C CA . LEU A 1 221 ? -3.797 12.878 -0.858 1.00 86.81 221 LEU A CA 1
ATOM 1798 C C . LEU A 1 221 ? -2.319 12.512 -0.673 1.00 86.81 221 LEU A C 1
ATOM 1800 O O . LEU A 1 221 ? -1.455 13.363 -0.872 1.00 86.81 221 LEU A O 1
ATOM 1804 N N . MET A 1 222 ? -2.016 11.254 -0.332 1.00 85.00 222 MET A N 1
ATOM 1805 C CA . MET A 1 222 ? -0.628 10.784 -0.238 1.00 85.00 222 MET A CA 1
ATOM 1806 C C . MET A 1 222 ? 0.075 10.824 -1.599 1.00 85.00 222 MET A C 1
ATOM 1808 O O . MET A 1 222 ? 1.235 11.226 -1.696 1.00 85.00 222 MET A O 1
ATOM 1812 N N . CYS A 1 223 ? -0.628 10.421 -2.657 1.00 83.12 223 CYS A N 1
ATOM 1813 C CA . CYS A 1 223 ? -0.092 10.380 -4.010 1.00 83.12 223 CYS A CA 1
ATOM 1814 C C . CYS A 1 223 ? -0.032 11.757 -4.681 1.00 83.12 223 CYS A C 1
ATOM 1816 O O . CYS A 1 223 ? 0.777 11.938 -5.586 1.00 83.12 223 CYS A O 1
ATOM 1818 N N . GLY A 1 224 ? -0.822 12.736 -4.237 1.00 76.88 224 GLY A N 1
ATOM 1819 C CA . GLY A 1 224 ? -0.847 14.087 -4.807 1.00 76.88 224 GLY A CA 1
ATOM 1820 C C . GLY A 1 224 ? 0.489 14.825 -4.695 1.00 76.88 224 GLY A C 1
ATOM 1821 O O . GLY A 1 224 ? 0.802 15.670 -5.528 1.00 76.88 224 GLY A O 1
ATOM 1822 N N . CYS A 1 225 ? 1.314 14.468 -3.707 1.00 70.75 225 CYS A N 1
ATOM 1823 C CA . CYS A 1 225 ? 2.665 15.006 -3.539 1.00 70.75 225 CYS A CA 1
ATOM 1824 C C . CYS A 1 225 ? 3.728 14.275 -4.376 1.00 70.75 225 CYS A C 1
ATOM 1826 O O . CYS A 1 225 ? 4.880 14.717 -4.427 1.00 70.75 225 CYS A O 1
ATOM 1828 N N . LEU A 1 226 ? 3.381 13.157 -5.021 1.00 77.44 226 LEU A N 1
ATOM 1829 C CA . LEU A 1 226 ? 4.313 12.421 -5.862 1.00 77.44 226 LEU A CA 1
ATOM 1830 C C . LEU A 1 226 ? 4.480 13.168 -7.181 1.00 77.44 226 LEU A C 1
ATOM 1832 O O . LEU A 1 226 ? 3.555 13.293 -7.983 1.00 77.44 226 LEU A O 1
ATOM 1836 N N . LYS A 1 227 ? 5.700 13.640 -7.433 1.00 73.69 227 LYS A N 1
ATOM 1837 C CA . LYS A 1 227 ? 6.066 14.117 -8.763 1.00 73.69 227 LYS A CA 1
ATOM 1838 C C . LYS A 1 227 ? 5.926 12.946 -9.726 1.00 73.69 227 LYS A C 1
ATOM 1840 O O . LYS A 1 227 ? 6.415 11.851 -9.442 1.00 73.69 227 LYS A O 1
ATOM 1845 N N . GLN A 1 228 ? 5.296 13.180 -10.876 1.00 61.88 228 GLN A N 1
ATOM 1846 C CA . GLN A 1 228 ? 5.430 12.240 -11.978 1.00 61.88 228 GLN A CA 1
ATOM 1847 C C . GLN A 1 228 ? 6.923 12.135 -12.278 1.00 61.88 228 GLN A C 1
ATOM 1849 O O . GLN A 1 228 ? 7.542 13.095 -12.739 1.00 61.88 228 GLN A O 1
ATOM 1854 N N . LEU A 1 229 ? 7.510 10.972 -11.993 1.00 54.03 229 LEU A N 1
ATOM 1855 C CA . LEU A 1 229 ? 8.741 10.590 -12.662 1.00 54.03 229 LEU A CA 1
ATOM 1856 C C . LEU A 1 229 ? 8.454 10.763 -14.157 1.00 54.03 229 LEU A C 1
ATOM 1858 O O . LEU A 1 229 ? 7.424 10.244 -14.608 1.00 54.03 229 LEU A O 1
ATOM 1862 N N . PRO A 1 230 ? 9.273 11.521 -14.910 1.00 51.38 230 PRO A N 1
ATOM 1863 C CA . PRO A 1 230 ? 9.087 11.627 -16.346 1.00 51.38 230 PRO A CA 1
ATOM 1864 C C . PRO A 1 230 ? 9.036 10.199 -16.866 1.00 51.38 230 PRO A C 1
ATOM 1866 O O . PRO A 1 230 ? 10.006 9.456 -16.726 1.00 51.38 230 PRO A O 1
ATOM 1869 N N . LYS A 1 231 ? 7.861 9.777 -17.348 1.00 43.50 231 LYS A N 1
ATOM 1870 C CA . LYS A 1 231 ? 7.673 8.407 -17.811 1.00 43.50 231 LYS A CA 1
ATOM 1871 C C . LYS A 1 231 ? 8.723 8.189 -18.903 1.00 43.50 231 LYS A C 1
ATOM 1873 O O . LYS A 1 231 ? 8.610 8.847 -19.942 1.00 43.50 231 LYS A O 1
ATOM 1878 N N . PRO A 1 232 ? 9.701 7.271 -18.768 1.00 45.97 232 PRO A N 1
ATOM 1879 C CA . PRO A 1 232 ? 10.186 6.646 -19.983 1.00 45.97 232 PRO A CA 1
ATOM 1880 C C . PRO A 1 232 ? 8.929 6.024 -20.593 1.00 45.97 232 PRO A C 1
ATOM 1882 O O . PRO A 1 232 ? 8.219 5.311 -19.887 1.00 45.97 232 PRO A O 1
ATOM 1885 N N . LYS A 1 233 ? 8.569 6.396 -21.825 1.00 42.12 233 LYS A N 1
ATOM 1886 C CA . LYS A 1 233 ? 7.358 5.912 -22.505 1.00 42.12 233 LYS A CA 1
ATOM 1887 C C . LYS A 1 233 ? 7.333 4.381 -22.458 1.00 42.12 233 LYS A C 1
ATOM 1889 O O . LYS A 1 233 ? 7.971 3.735 -23.278 1.00 42.12 233 LYS A O 1
ATOM 1894 N N . GLN A 1 234 ? 6.677 3.804 -21.455 1.00 41.62 234 GLN A N 1
ATOM 1895 C CA . GLN A 1 234 ? 6.471 2.370 -21.335 1.00 41.62 234 GLN A CA 1
ATOM 1896 C C . GLN A 1 234 ? 5.240 2.052 -22.166 1.00 41.62 234 GLN A C 1
ATOM 1898 O O . GLN A 1 234 ? 4.118 2.034 -21.666 1.00 41.62 234 GLN A O 1
ATOM 1903 N N . ASP A 1 235 ? 5.473 1.853 -23.458 1.00 37.72 235 ASP A N 1
ATOM 1904 C CA . ASP A 1 235 ? 4.550 1.091 -24.280 1.00 37.72 235 ASP A CA 1
ATOM 1905 C C . ASP A 1 235 ? 4.598 -0.348 -23.754 1.00 37.72 235 ASP A C 1
ATOM 1907 O O . ASP A 1 235 ? 5.631 -1.021 -23.813 1.00 37.72 235 ASP A O 1
ATOM 1911 N N . PHE A 1 236 ? 3.497 -0.804 -23.161 1.00 35.41 236 PHE A N 1
ATOM 1912 C CA . PHE A 1 236 ? 3.305 -2.215 -22.857 1.00 35.41 236 PHE A CA 1
ATOM 1913 C C . PHE A 1 236 ? 3.378 -2.992 -24.178 1.00 35.41 236 PHE A C 1
ATOM 1915 O O . PHE A 1 236 ? 2.483 -2.894 -25.014 1.00 35.41 236 PHE A O 1
ATOM 1922 N N . PHE A 1 237 ? 4.448 -3.763 -24.374 1.00 37.38 237 PHE A N 1
ATOM 1923 C CA . PHE A 1 237 ? 4.533 -4.736 -25.456 1.00 37.38 237 PHE A CA 1
ATOM 1924 C C . PHE A 1 237 ? 3.545 -5.868 -25.166 1.00 37.38 237 PHE A C 1
ATOM 1926 O O . PHE A 1 237 ? 3.837 -6.781 -24.393 1.00 37.38 237 PHE A O 1
ATOM 1933 N N . ILE A 1 238 ? 2.387 -5.835 -25.822 1.00 34.25 238 ILE A N 1
ATOM 1934 C CA . ILE A 1 238 ? 1.736 -7.079 -26.217 1.00 34.25 238 ILE A CA 1
ATOM 1935 C C . ILE A 1 238 ? 2.691 -7.704 -27.236 1.00 34.25 238 ILE A C 1
ATOM 1937 O O . ILE A 1 238 ? 2.877 -7.177 -28.331 1.00 34.25 238 ILE A O 1
ATOM 1941 N N . VAL A 1 239 ? 3.355 -8.798 -26.859 1.00 37.78 239 VAL A N 1
ATOM 1942 C CA . VAL A 1 239 ? 4.018 -9.684 -27.822 1.00 37.78 239 VAL A CA 1
ATOM 1943 C C . VAL A 1 239 ? 2.899 -10.417 -28.558 1.00 37.78 239 VAL A C 1
ATOM 1945 O O . VAL A 1 239 ? 2.554 -11.550 -28.239 1.00 37.78 239 VAL A O 1
ATOM 1948 N N . GLY A 1 240 ? 2.262 -9.701 -29.481 1.00 29.61 240 GLY A N 1
ATOM 1949 C CA . GLY A 1 240 ? 1.398 -10.269 -30.496 1.00 29.61 240 GLY A CA 1
ATOM 1950 C C . GLY A 1 240 ? 2.292 -10.757 -31.623 1.00 29.61 240 GLY A C 1
ATOM 1951 O O . GLY A 1 240 ? 2.928 -9.956 -32.308 1.00 29.61 240 GLY A O 1
ATOM 1952 N N . ASN A 1 241 ? 2.365 -12.074 -31.790 1.00 38.22 241 ASN A N 1
ATOM 1953 C CA . ASN A 1 241 ? 2.705 -12.670 -33.074 1.00 38.22 241 ASN A CA 1
ATOM 1954 C C . ASN A 1 241 ? 1.525 -12.406 -34.015 1.00 38.22 241 ASN A C 1
ATOM 1956 O O . ASN A 1 241 ? 0.689 -13.278 -34.200 1.00 38.22 241 ASN A O 1
ATOM 1960 N N . GLU A 1 242 ? 1.434 -11.196 -34.556 1.00 33.28 242 GLU A 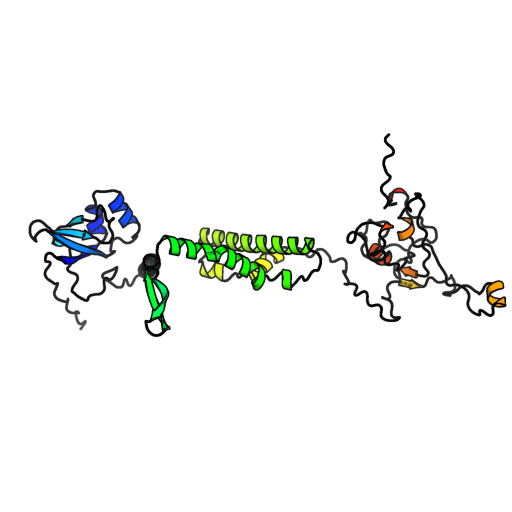N 1
ATOM 1961 C CA . GLU A 1 242 ? 0.513 -10.874 -35.642 1.00 33.28 242 GLU A CA 1
ATOM 1962 C C . GLU A 1 242 ? 1.277 -10.063 -36.692 1.00 33.28 242 GLU A C 1
ATOM 1964 O O . GLU A 1 242 ? 1.665 -8.911 -36.499 1.00 33.28 242 GLU A O 1
ATOM 1969 N N . ASP A 1 243 ? 1.614 -10.763 -37.769 1.00 35.09 243 ASP A N 1
ATOM 1970 C CA . ASP A 1 243 ? 1.669 -10.289 -39.146 1.00 35.09 243 ASP A CA 1
ATOM 1971 C C . ASP A 1 243 ? 2.096 -8.832 -39.391 1.00 35.09 243 ASP A C 1
ATOM 1973 O O . ASP A 1 243 ? 1.318 -7.883 -39.460 1.00 35.09 243 ASP A O 1
ATOM 1977 N N . GLY A 1 244 ? 3.388 -8.682 -39.693 1.00 40.06 244 GLY A N 1
ATOM 1978 C CA . GLY A 1 244 ? 3.815 -7.864 -40.833 1.00 40.06 244 GLY A CA 1
ATOM 1979 C C . GLY A 1 244 ? 3.755 -6.337 -40.719 1.00 40.06 244 GLY A C 1
ATOM 1980 O O . GLY A 1 244 ? 4.332 -5.673 -41.579 1.00 40.06 244 GLY A O 1
ATOM 1981 N N . LYS A 1 245 ? 3.177 -5.744 -39.671 1.00 39.28 245 LYS A N 1
ATOM 1982 C CA . LYS A 1 245 ? 3.251 -4.290 -39.420 1.00 39.28 245 LYS A CA 1
ATOM 1983 C C . LYS A 1 245 ? 4.130 -4.005 -38.207 1.00 39.28 245 LYS A C 1
ATOM 1985 O O . LYS A 1 245 ? 3.668 -3.798 -37.094 1.00 39.28 245 LYS A O 1
ATOM 1990 N N . GLY A 1 246 ? 5.445 -4.029 -38.428 1.00 49.34 246 GLY A N 1
ATOM 1991 C CA . GLY A 1 246 ? 6.418 -3.688 -37.390 1.00 49.34 246 GLY A CA 1
ATOM 1992 C C . GLY A 1 246 ? 6.235 -2.255 -36.872 1.00 49.34 246 GLY A C 1
ATOM 1993 O O . GLY A 1 246 ? 5.906 -1.371 -37.651 1.00 49.34 246 GLY A O 1
ATOM 1994 N N . ASP A 1 247 ? 6.543 -2.048 -35.588 1.00 53.28 247 ASP A N 1
ATOM 1995 C CA . ASP A 1 247 ? 6.487 -0.826 -34.746 1.00 53.28 247 ASP A CA 1
ATOM 1996 C C . ASP A 1 247 ? 7.047 0.491 -35.359 1.00 53.28 247 ASP A C 1
ATOM 1998 O O . ASP A 1 247 ? 7.154 1.499 -34.681 1.00 53.28 247 ASP A O 1
ATOM 2002 N N . GLY A 1 248 ? 7.479 0.548 -36.626 1.00 61.91 248 GLY A N 1
ATOM 2003 C CA . GLY A 1 248 ? 7.978 1.768 -37.294 1.00 61.91 248 GLY A CA 1
ATOM 2004 C C . GLY A 1 248 ? 9.285 2.344 -36.721 1.00 61.91 248 GLY A C 1
ATOM 2005 O O . GLY A 1 248 ? 9.897 3.233 -37.307 1.00 61.91 248 GLY A O 1
ATOM 2006 N N . ARG A 1 249 ? 9.753 1.821 -35.582 1.00 76.56 249 ARG A N 1
ATOM 2007 C CA . ARG A 1 249 ? 10.924 2.300 -34.831 1.00 76.56 249 ARG A CA 1
ATOM 2008 C C . ARG A 1 249 ? 12.245 1.643 -35.233 1.00 76.56 249 ARG A C 1
ATOM 2010 O O . ARG A 1 249 ? 13.311 2.142 -34.876 1.00 76.56 249 ARG A O 1
ATOM 2017 N N . LEU A 1 250 ? 12.193 0.542 -35.985 1.00 82.81 250 LEU A N 1
ATOM 2018 C CA . LEU A 1 250 ? 13.359 -0.027 -36.662 1.00 82.81 250 LEU A CA 1
ATOM 2019 C C . LEU A 1 250 ? 13.142 0.010 -38.170 1.00 82.81 250 LEU A C 1
ATOM 2021 O O . LEU A 1 250 ? 12.135 -0.499 -38.663 1.00 82.81 250 LEU A O 1
ATOM 2025 N N . THR A 1 251 ? 14.133 0.522 -38.885 1.00 85.56 251 THR A N 1
ATOM 2026 C CA . THR A 1 251 ? 14.153 0.564 -40.349 1.00 85.56 251 THR A CA 1
ATOM 2027 C C . THR A 1 251 ? 15.125 -0.492 -40.866 1.00 85.56 251 THR A C 1
ATOM 2029 O O . THR A 1 251 ? 16.081 -0.858 -40.172 1.00 85.56 251 THR A O 1
ATOM 2032 N N . ARG A 1 252 ? 14.893 -1.022 -42.074 1.00 86.19 252 ARG A N 1
ATOM 2033 C CA . ARG A 1 252 ? 15.887 -1.888 -42.722 1.00 86.19 252 ARG A CA 1
ATOM 2034 C C . ARG A 1 252 ? 17.145 -1.091 -43.043 1.00 86.19 252 ARG A C 1
ATOM 2036 O O . ARG A 1 252 ? 17.059 0.080 -43.398 1.00 86.19 252 ARG A O 1
ATOM 2043 N N . ILE A 1 253 ? 18.291 -1.750 -42.921 1.00 86.94 253 ILE A N 1
ATOM 2044 C CA . ILE A 1 253 ? 19.572 -1.198 -43.356 1.00 86.94 253 ILE A CA 1
ATOM 2045 C C . ILE A 1 253 ? 19.555 -1.129 -44.883 1.00 86.94 253 ILE A C 1
ATOM 2047 O O . ILE A 1 253 ? 19.154 -2.090 -45.541 1.00 86.94 253 ILE A O 1
ATOM 2051 N N . TYR A 1 254 ? 20.002 -0.004 -45.423 1.00 84.81 254 TYR A N 1
ATOM 2052 C CA . TYR A 1 254 ? 20.136 0.213 -46.856 1.00 84.81 254 TYR A CA 1
ATOM 2053 C C . TYR A 1 254 ? 21.559 0.649 -47.224 1.00 84.81 254 TYR A C 1
ATOM 2055 O O . TYR A 1 254 ? 22.322 1.132 -46.379 1.00 84.81 254 TYR A O 1
ATOM 2063 N N . GLY A 1 255 ? 21.926 0.399 -48.481 1.00 78.12 255 GLY A N 1
ATOM 2064 C CA . GLY A 1 255 ? 23.176 0.840 -49.094 1.00 78.12 255 GLY A CA 1
ATOM 2065 C C . GLY A 1 255 ? 23.209 2.353 -49.327 1.00 78.12 255 GLY A C 1
ATOM 2066 O O . GLY A 1 255 ? 22.275 3.071 -48.979 1.00 78.12 255 GLY A O 1
ATOM 2067 N N . LYS A 1 256 ? 24.294 2.855 -49.925 1.00 75.81 256 LYS A N 1
ATOM 2068 C CA . LYS A 1 256 ? 24.419 4.288 -50.259 1.00 75.81 256 LYS A CA 1
ATOM 2069 C C . LYS A 1 256 ? 23.320 4.759 -51.217 1.00 75.81 256 LYS A C 1
ATOM 2071 O O . LYS A 1 256 ? 22.872 5.891 -51.101 1.00 75.81 256 LYS A O 1
ATOM 2076 N N . ASP A 1 257 ? 22.842 3.849 -52.057 1.00 75.44 257 ASP A N 1
ATOM 2077 C CA . ASP A 1 257 ? 21.868 4.117 -53.115 1.00 75.44 257 ASP A CA 1
ATOM 2078 C C . ASP A 1 257 ? 20.417 3.858 -52.662 1.00 75.44 257 ASP A C 1
ATOM 2080 O O . ASP A 1 257 ? 19.500 3.817 -53.470 1.00 75.44 257 ASP A O 1
ATOM 2084 N N . GLY A 1 258 ? 20.187 3.641 -51.357 1.00 75.19 258 GLY A N 1
ATOM 2085 C CA . GLY A 1 258 ? 18.853 3.371 -50.799 1.00 75.19 258 GLY A CA 1
ATOM 2086 C C . GLY A 1 258 ? 18.372 1.920 -50.943 1.00 75.19 258 GLY A C 1
ATOM 2087 O O . GLY A 1 258 ? 17.364 1.542 -50.339 1.00 75.19 258 GLY A O 1
ATOM 2088 N N . GLU A 1 259 ? 19.125 1.082 -51.656 1.00 82.56 259 GLU A N 1
ATOM 2089 C CA . GLU A 1 259 ? 18.818 -0.335 -51.849 1.00 82.56 259 GLU A CA 1
ATOM 2090 C C . GLU A 1 259 ? 18.884 -1.148 -50.552 1.00 82.56 259 GLU A C 1
ATOM 2092 O O . GLU A 1 259 ? 19.800 -1.006 -49.739 1.00 82.56 259 GLU A O 1
ATOM 2097 N N . ARG A 1 260 ? 17.914 -2.049 -50.355 1.00 81.81 260 ARG A N 1
ATOM 2098 C CA . ARG A 1 260 ? 17.787 -2.875 -49.130 1.00 81.81 260 ARG A CA 1
ATOM 2099 C C . ARG A 1 260 ? 18.487 -4.228 -49.242 1.00 81.81 260 ARG A C 1
ATOM 2101 O O . ARG A 1 260 ? 18.767 -4.880 -48.228 1.00 81.81 260 ARG A O 1
ATOM 2108 N N . THR A 1 261 ? 18.777 -4.644 -50.464 1.00 83.44 261 THR A N 1
ATOM 2109 C CA . THR A 1 261 ? 19.440 -5.899 -50.809 1.00 83.44 261 THR A CA 1
ATOM 2110 C C . THR A 1 261 ? 20.682 -5.611 -51.626 1.00 83.44 261 THR A C 1
ATOM 2112 O O . THR A 1 261 ? 20.732 -4.655 -52.391 1.00 83.44 261 THR A O 1
ATOM 2115 N N . LYS A 1 262 ? 21.701 -6.442 -51.442 1.00 84.69 262 LYS A N 1
ATOM 2116 C CA . LYS A 1 262 ? 22.886 -6.438 -52.294 1.00 84.69 262 LYS A CA 1
ATOM 2117 C C . LYS A 1 262 ? 22.534 -7.055 -53.653 1.00 84.69 262 LYS A C 1
ATOM 2119 O O . LYS A 1 262 ? 21.605 -7.868 -53.704 1.00 84.69 262 LYS A O 1
ATOM 2124 N N . PRO A 1 263 ? 23.289 -6.748 -54.720 1.00 83.56 263 PRO A N 1
ATOM 2125 C CA . PRO A 1 263 ? 23.209 -7.529 -55.947 1.00 83.56 263 PRO A CA 1
ATOM 2126 C C . PRO A 1 263 ? 23.511 -9.012 -55.652 1.00 83.56 263 PRO A C 1
ATOM 2128 O O . PRO A 1 263 ? 24.297 -9.305 -54.737 1.00 83.56 263 PRO A O 1
ATOM 2131 N N . PRO A 1 264 ? 22.856 -9.951 -56.357 1.00 84.75 264 PRO A N 1
ATOM 2132 C CA . PRO A 1 264 ? 23.091 -11.376 -56.170 1.00 84.75 264 PRO A CA 1
ATOM 2133 C C . PRO A 1 264 ? 24.550 -11.727 -56.483 1.00 84.75 264 PRO A C 1
ATOM 2135 O O . PRO A 1 264 ? 25.182 -11.158 -57.368 1.00 84.75 264 PRO A O 1
ATOM 2138 N N . ALA A 1 265 ? 25.127 -12.646 -55.708 1.00 85.44 265 ALA A N 1
ATOM 2139 C CA . ALA A 1 265 ? 26.454 -13.168 -56.025 1.00 85.44 265 ALA A CA 1
ATOM 2140 C C . ALA A 1 265 ? 26.369 -14.119 -57.230 1.00 85.44 265 ALA A C 1
ATOM 2142 O O . ALA A 1 265 ? 25.368 -14.813 -57.377 1.00 85.44 265 ALA A O 1
ATOM 2143 N N . LYS A 1 266 ? 27.445 -14.259 -58.017 1.00 82.62 266 LYS A N 1
ATOM 2144 C CA . LYS A 1 266 ? 27.490 -15.143 -59.206 1.00 82.62 266 LYS A CA 1
ATOM 2145 C C . LYS A 1 266 ? 26.995 -16.575 -58.944 1.00 82.62 266 LYS A C 1
ATOM 2147 O O . LYS A 1 266 ? 26.314 -17.162 -59.772 1.00 82.62 266 LYS A O 1
ATOM 2152 N N . GLN A 1 267 ? 27.291 -17.133 -57.767 1.00 82.94 267 GLN A N 1
ATOM 2153 C CA . GLN A 1 267 ? 26.780 -18.451 -57.361 1.00 82.94 267 GLN A CA 1
ATOM 2154 C C . GLN A 1 267 ? 25.263 -18.462 -57.111 1.00 82.94 267 GLN A C 1
ATOM 2156 O O . GLN A 1 267 ? 24.608 -19.466 -57.354 1.00 82.94 267 GLN A O 1
ATOM 2161 N N . GLN A 1 268 ? 24.695 -17.359 -56.619 1.00 79.81 268 GLN A N 1
ATOM 2162 C CA . GLN A 1 268 ? 23.252 -17.213 -56.417 1.00 79.81 268 GLN A CA 1
ATOM 2163 C C . GLN A 1 268 ? 22.525 -17.017 -57.753 1.00 79.81 268 GLN A C 1
ATOM 2165 O O . GLN A 1 268 ? 21.443 -17.567 -57.928 1.00 79.81 268 GLN A O 1
ATOM 2170 N N . GLU A 1 269 ? 23.140 -16.306 -58.700 1.00 81.06 269 GLU A N 1
ATOM 2171 C CA . GLU A 1 269 ? 22.637 -16.162 -60.074 1.00 81.06 269 GLU A CA 1
ATOM 2172 C C . GLU A 1 269 ? 22.614 -17.514 -60.800 1.00 81.06 269 GLU A C 1
ATOM 2174 O O . GLU A 1 269 ? 21.605 -17.874 -61.397 1.00 81.06 269 GLU A O 1
ATOM 2179 N N . GLN A 1 270 ? 23.675 -18.320 -60.660 1.00 81.56 270 GLN A N 1
ATOM 2180 C CA . GLN A 1 270 ? 23.727 -19.692 -61.191 1.00 81.56 270 GLN A CA 1
ATOM 2181 C C . GLN A 1 270 ? 22.671 -20.621 -60.569 1.00 81.56 270 GLN A C 1
ATOM 2183 O O . GLN A 1 270 ? 22.246 -21.582 -61.199 1.00 81.56 270 GLN A O 1
ATOM 2188 N N . GLN A 1 271 ? 22.220 -20.323 -59.348 1.00 80.81 271 GLN A N 1
ATOM 2189 C CA . GLN A 1 271 ? 21.114 -21.012 -58.673 1.00 80.81 271 GLN A CA 1
ATOM 2190 C C . GLN A 1 271 ? 19.735 -20.409 -59.009 1.00 80.81 271 GLN A C 1
ATOM 2192 O O . GLN A 1 271 ? 18.745 -20.763 -58.369 1.00 80.81 271 GLN A O 1
ATOM 2197 N N . GLY A 1 272 ? 19.658 -19.478 -59.967 1.00 82.00 272 GLY A N 1
ATOM 2198 C CA . GLY A 1 272 ? 18.412 -18.858 -60.422 1.00 82.00 272 GLY A CA 1
ATOM 2199 C C . GLY A 1 272 ? 17.831 -17.803 -59.475 1.00 82.00 272 GLY A C 1
ATOM 2200 O O . GLY A 1 272 ? 16.636 -17.515 -59.538 1.00 82.00 272 GLY A O 1
ATOM 2201 N N . ARG A 1 273 ? 18.626 -17.228 -58.559 1.00 77.81 273 ARG A N 1
ATOM 2202 C CA . ARG A 1 273 ? 18.156 -16.155 -57.666 1.00 77.81 273 ARG A CA 1
ATOM 2203 C C . ARG A 1 273 ? 18.332 -14.781 -58.304 1.00 77.81 273 ARG A C 1
ATOM 2205 O O . ARG A 1 273 ? 19.449 -14.363 -58.587 1.00 77.81 273 ARG A O 1
ATOM 2212 N N . ASN A 1 274 ? 17.231 -14.036 -58.370 1.00 80.06 274 ASN A N 1
ATOM 2213 C CA . ASN A 1 274 ? 17.188 -12.680 -58.934 1.00 80.06 274 ASN A CA 1
ATOM 2214 C C . ASN A 1 274 ? 17.451 -11.565 -57.903 1.00 80.06 274 ASN A C 1
ATOM 2216 O O . ASN A 1 274 ? 17.594 -10.405 -58.271 1.00 80.06 274 ASN A O 1
ATOM 2220 N N . ILE A 1 275 ? 17.488 -11.891 -56.606 1.00 79.38 275 ILE A N 1
ATOM 2221 C CA . ILE A 1 275 ? 17.666 -10.926 -55.512 1.00 79.38 275 ILE A CA 1
ATOM 2222 C C . ILE A 1 275 ? 18.783 -11.430 -54.596 1.00 79.38 275 ILE A C 1
ATOM 2224 O O . ILE A 1 275 ? 18.758 -12.580 -54.148 1.00 79.38 275 ILE A O 1
ATOM 2228 N N . GLY A 1 276 ? 19.767 -10.575 -54.314 1.00 81.38 276 GLY A N 1
ATOM 2229 C CA . GLY A 1 276 ? 20.857 -10.894 -53.397 1.00 81.38 276 GLY A CA 1
ATOM 2230 C C . GLY A 1 276 ? 20.483 -10.732 -51.923 1.00 81.38 276 GLY A C 1
ATOM 2231 O O . GLY A 1 276 ? 19.366 -10.377 -51.543 1.00 81.38 276 GLY A O 1
ATOM 2232 N N . ASN A 1 277 ? 21.444 -11.011 -51.045 1.00 85.56 277 ASN A N 1
ATOM 2233 C CA . ASN A 1 277 ? 21.211 -10.976 -49.601 1.00 85.56 277 ASN A CA 1
ATOM 2234 C C . ASN A 1 277 ? 20.946 -9.548 -49.090 1.00 85.56 277 ASN A C 1
ATOM 2236 O O . ASN A 1 277 ? 21.523 -8.574 -49.575 1.00 85.56 277 ASN A O 1
ATOM 2240 N N . ALA A 1 278 ? 20.130 -9.426 -48.042 1.00 85.81 278 ALA A N 1
ATOM 2241 C CA . ALA A 1 278 ? 19.895 -8.151 -47.366 1.00 85.81 278 ALA A CA 1
ATOM 2242 C C . ALA A 1 278 ? 21.195 -7.544 -46.803 1.00 85.81 278 ALA A C 1
ATOM 2244 O O . ALA A 1 278 ? 22.124 -8.260 -46.409 1.00 85.81 278 ALA A O 1
ATOM 2245 N N . TYR A 1 279 ? 21.249 -6.214 -46.700 1.00 86.81 279 TYR A N 1
ATOM 2246 C CA . TYR A 1 279 ? 22.316 -5.568 -45.938 1.00 86.81 279 TYR A CA 1
ATOM 2247 C C . TYR A 1 279 ? 22.196 -5.934 -44.455 1.00 86.81 279 TYR A C 1
ATOM 2249 O O . TYR A 1 279 ? 21.157 -5.737 -43.827 1.00 86.81 279 TYR A O 1
ATOM 2257 N N . VAL A 1 280 ? 23.284 -6.460 -43.892 1.00 89.19 280 VAL A N 1
ATOM 2258 C CA . VAL A 1 280 ? 23.377 -6.860 -42.485 1.00 89.19 280 VAL A CA 1
ATOM 2259 C C . VAL A 1 280 ? 24.548 -6.166 -41.802 1.00 89.19 280 VAL A C 1
ATOM 2261 O O . VAL A 1 280 ? 25.591 -5.920 -42.412 1.00 89.19 280 VAL A O 1
ATOM 2264 N N . ARG A 1 281 ? 24.377 -5.858 -40.518 1.00 88.81 281 ARG A N 1
ATOM 2265 C CA . ARG A 1 281 ? 25.425 -5.374 -39.612 1.00 88.81 281 ARG A CA 1
ATOM 2266 C C . ARG A 1 281 ? 25.371 -6.148 -38.305 1.00 88.81 281 ARG A C 1
ATOM 2268 O O . ARG A 1 281 ? 24.358 -6.753 -37.978 1.00 88.81 281 ARG A O 1
ATOM 2275 N N . ASN A 1 282 ? 26.451 -6.112 -37.537 1.00 90.62 282 ASN A N 1
ATOM 2276 C CA . ASN A 1 282 ? 26.454 -6.687 -36.196 1.00 90.62 282 ASN A CA 1
ATOM 2277 C C . ASN A 1 282 ? 25.688 -5.772 -35.240 1.00 90.62 282 ASN A C 1
ATOM 2279 O O . ASN A 1 282 ? 25.911 -4.562 -35.234 1.00 90.62 282 ASN A O 1
ATOM 2283 N N . CYS A 1 283 ? 24.804 -6.347 -34.431 1.00 89.69 283 CYS A N 1
ATOM 2284 C CA . CYS A 1 283 ? 24.041 -5.612 -33.440 1.00 89.69 283 CYS A CA 1
ATOM 2285 C C . CYS A 1 283 ? 24.980 -4.988 -32.403 1.00 89.69 283 CYS A C 1
ATOM 2287 O O . CYS A 1 283 ? 25.784 -5.682 -31.779 1.00 89.69 283 CYS A O 1
ATOM 2289 N N . PHE A 1 284 ? 24.844 -3.679 -32.201 1.00 89.88 284 PHE A N 1
ATOM 2290 C CA . PHE A 1 284 ? 25.723 -2.920 -31.321 1.00 89.88 284 PHE A CA 1
ATOM 2291 C C . PHE A 1 284 ? 25.592 -3.364 -29.861 1.00 89.88 284 PHE A C 1
ATOM 2293 O O . PHE A 1 284 ? 26.584 -3.702 -29.227 1.00 89.88 284 PHE A O 1
ATOM 2300 N N . VAL A 1 285 ? 24.359 -3.497 -29.366 1.00 87.62 285 VAL A N 1
ATOM 2301 C CA . VAL A 1 285 ? 24.076 -3.963 -27.997 1.00 87.62 285 VAL A CA 1
ATOM 2302 C C . VAL A 1 285 ? 24.568 -5.398 -27.774 1.00 87.62 285 VAL A C 1
ATOM 2304 O O . VAL A 1 285 ? 25.055 -5.723 -26.697 1.00 87.62 285 VAL A O 1
ATOM 2307 N N . CYS A 1 286 ? 24.497 -6.265 -28.792 1.00 85.38 286 CYS A N 1
ATOM 2308 C CA . CYS A 1 286 ? 24.982 -7.643 -28.666 1.00 85.38 286 CYS A CA 1
ATOM 2309 C C . CYS A 1 286 ? 26.482 -7.712 -28.366 1.00 85.38 286 CYS A C 1
ATOM 2311 O O . CYS A 1 286 ? 26.899 -8.570 -27.593 1.00 85.38 286 CYS A O 1
ATOM 2313 N N . ARG A 1 287 ? 27.266 -6.787 -28.927 1.00 85.44 287 ARG A N 1
ATOM 2314 C CA . ARG A 1 287 ? 28.721 -6.721 -28.736 1.00 85.44 287 ARG A CA 1
ATOM 2315 C C . ARG A 1 287 ? 29.134 -6.347 -27.317 1.00 85.44 287 ARG A C 1
ATOM 2317 O O . ARG A 1 287 ? 30.261 -6.647 -26.935 1.00 85.44 287 ARG A O 1
ATOM 2324 N N . GLY A 1 288 ? 28.235 -5.727 -26.552 1.00 81.94 288 GLY A N 1
ATOM 2325 C CA . GLY A 1 288 ? 28.434 -5.462 -25.130 1.00 81.94 288 GLY A CA 1
ATOM 2326 C C . GLY A 1 288 ? 28.402 -6.721 -24.267 1.00 81.94 288 GLY A C 1
ATOM 2327 O O . GLY A 1 288 ? 28.850 -6.681 -23.129 1.00 81.94 288 GLY A O 1
ATOM 2328 N N . TYR A 1 289 ? 27.921 -7.853 -24.786 1.00 81.75 289 TYR A N 1
ATOM 2329 C CA . TYR A 1 289 ? 27.886 -9.109 -24.043 1.00 81.75 289 TYR A CA 1
ATOM 2330 C C . TYR A 1 289 ? 29.059 -10.016 -24.407 1.00 81.75 289 TYR A C 1
ATOM 2332 O O . TYR A 1 289 ? 29.406 -10.181 -25.582 1.00 81.75 289 TYR A O 1
ATOM 2340 N N . LEU A 1 290 ? 29.623 -10.658 -23.385 1.00 81.12 290 LEU A N 1
ATOM 2341 C CA . LEU A 1 290 ? 30.648 -11.685 -23.535 1.00 81.12 290 LEU A CA 1
ATOM 2342 C C . LEU A 1 290 ? 30.031 -13.083 -23.432 1.00 81.12 290 LEU A C 1
ATOM 2344 O O . LEU A 1 290 ? 29.291 -13.387 -22.500 1.00 81.12 290 LEU A O 1
ATOM 2348 N N . SER A 1 291 ? 30.377 -13.942 -24.389 1.00 75.62 291 SER A N 1
ATOM 2349 C CA . SER A 1 291 ? 30.084 -15.379 -24.372 1.00 75.62 291 SER A CA 1
ATOM 2350 C C . SER A 1 291 ? 30.834 -16.087 -23.232 1.00 75.62 291 SER A C 1
ATOM 2352 O O . SER A 1 291 ? 31.798 -15.547 -22.686 1.00 75.62 291 SER A O 1
ATOM 2354 N N . LYS A 1 292 ? 30.479 -17.344 -22.925 1.00 72.38 292 LYS A N 1
ATOM 2355 C CA . LYS A 1 292 ? 31.172 -18.225 -21.956 1.00 72.38 292 LYS A CA 1
ATOM 2356 C C . LYS A 1 292 ? 32.693 -18.266 -22.130 1.00 72.38 292 LYS A C 1
ATOM 2358 O O . LYS A 1 292 ? 33.422 -18.398 -21.155 1.00 72.38 292 LYS A O 1
ATOM 2363 N N . LYS A 1 293 ? 33.177 -18.129 -23.369 1.00 75.56 293 LYS A N 1
ATOM 2364 C CA . LYS A 1 293 ? 34.611 -18.111 -23.718 1.00 75.56 293 LYS A CA 1
ATOM 2365 C C . LYS A 1 293 ? 35.251 -16.711 -23.657 1.00 75.56 293 LYS A C 1
ATOM 2367 O O . LYS A 1 293 ? 36.351 -16.531 -24.165 1.00 75.56 293 LYS A O 1
ATOM 2372 N N . GLY A 1 294 ? 34.553 -15.705 -23.124 1.00 73.69 294 GLY A N 1
ATOM 2373 C CA . GLY A 1 294 ? 35.032 -14.320 -23.033 1.00 73.69 294 GLY A CA 1
ATOM 2374 C C . GLY A 1 294 ? 35.096 -13.570 -24.369 1.00 73.69 294 GLY A C 1
ATOM 2375 O O . GLY A 1 294 ? 35.728 -12.523 -24.446 1.00 73.69 294 GLY A O 1
ATOM 2376 N N . LYS A 1 295 ? 34.470 -14.092 -25.432 1.00 80.88 295 LYS A N 1
ATOM 2377 C CA . LYS A 1 295 ? 34.422 -13.445 -26.755 1.00 80.88 295 LYS A CA 1
ATOM 2378 C C . LYS A 1 295 ? 33.158 -12.600 -26.904 1.00 80.88 295 LYS A C 1
ATOM 2380 O O . LYS A 1 295 ? 32.098 -13.005 -26.431 1.00 80.88 295 LYS A O 1
ATOM 2385 N N . GLN A 1 296 ? 33.261 -11.473 -27.608 1.00 81.12 296 GLN A N 1
ATOM 2386 C CA . GLN A 1 296 ? 32.112 -10.628 -27.944 1.00 81.12 296 GLN A CA 1
ATOM 2387 C C . GLN A 1 296 ? 31.078 -11.382 -28.780 1.00 81.12 296 GLN A C 1
ATOM 2389 O O . GLN A 1 296 ? 31.421 -12.094 -29.730 1.00 81.12 296 GLN A O 1
ATOM 2394 N N . ILE A 1 297 ? 29.805 -11.167 -28.463 1.00 81.25 297 ILE A N 1
ATOM 2395 C CA . ILE A 1 297 ? 28.690 -11.750 -29.206 1.00 81.25 297 ILE A CA 1
ATOM 2396 C C . ILE A 1 297 ? 28.372 -10.871 -30.424 1.00 81.25 297 ILE A C 1
ATOM 2398 O O . ILE A 1 297 ? 28.006 -9.704 -30.299 1.00 81.25 297 ILE A O 1
ATOM 2402 N N . ASN A 1 298 ? 28.490 -11.438 -31.627 1.00 81.81 298 ASN A N 1
ATOM 2403 C CA . ASN A 1 298 ? 28.300 -10.729 -32.897 1.00 81.81 298 ASN A CA 1
ATOM 2404 C C . ASN A 1 298 ? 27.049 -11.218 -33.638 1.00 81.81 298 ASN A C 1
ATOM 2406 O O . ASN A 1 298 ? 27.137 -11.823 -34.704 1.00 81.81 298 ASN A O 1
ATOM 2410 N N . ASN A 1 299 ? 25.870 -10.939 -33.081 1.00 85.19 299 ASN A N 1
ATOM 2411 C CA . ASN A 1 299 ? 24.620 -11.265 -33.766 1.00 85.19 299 ASN A CA 1
ATOM 2412 C C . ASN A 1 299 ? 24.394 -10.295 -34.925 1.00 85.19 299 ASN A C 1
ATOM 2414 O O . ASN A 1 299 ? 24.391 -9.078 -34.729 1.00 85.19 299 ASN A O 1
ATOM 2418 N N . GLN A 1 300 ? 24.171 -10.829 -36.121 1.00 89.25 300 GLN A N 1
ATOM 2419 C CA . GLN A 1 300 ? 23.860 -10.026 -37.296 1.00 89.25 300 GLN A CA 1
ATOM 2420 C C . GLN A 1 300 ? 22.392 -9.586 -37.291 1.00 89.25 300 GLN A C 1
ATOM 2422 O O . GLN A 1 300 ? 21.502 -10.295 -36.825 1.00 89.25 300 GLN A O 1
ATOM 2427 N N . THR A 1 301 ? 22.135 -8.391 -37.808 1.00 89.38 301 THR A N 1
ATOM 2428 C CA . THR A 1 301 ? 20.802 -7.815 -37.971 1.00 89.38 301 THR A CA 1
ATOM 2429 C C . THR A 1 301 ? 20.727 -7.043 -39.281 1.00 89.38 301 THR A C 1
ATOM 2431 O O . THR A 1 301 ? 21.678 -6.365 -39.670 1.00 89.38 301 THR A O 1
ATOM 2434 N N . SER A 1 302 ? 19.582 -7.125 -39.956 1.00 89.81 302 SER A N 1
ATOM 2435 C CA . SER A 1 302 ? 19.251 -6.300 -41.122 1.00 89.81 302 SER A CA 1
ATOM 2436 C C . SER A 1 302 ? 18.499 -5.018 -40.748 1.00 89.81 302 SER A C 1
ATOM 2438 O O . SER A 1 302 ? 17.912 -4.374 -41.617 1.00 89.81 302 SER A O 1
ATOM 2440 N N . PHE A 1 303 ? 18.443 -4.682 -39.456 1.00 89.19 303 PHE A N 1
ATOM 2441 C CA . PHE A 1 303 ? 17.663 -3.570 -38.922 1.00 89.19 303 PHE A CA 1
ATOM 2442 C C . PHE A 1 303 ? 18.518 -2.624 -38.083 1.00 89.19 303 PHE A C 1
ATOM 2444 O O . PHE A 1 303 ? 19.427 -3.047 -37.362 1.00 89.19 303 PHE A O 1
ATOM 2451 N N . TRP A 1 304 ? 18.167 -1.344 -38.129 1.00 90.31 304 TRP A N 1
ATOM 2452 C CA . TRP A 1 304 ? 18.719 -0.313 -37.260 1.00 90.31 304 TRP A CA 1
ATOM 2453 C C . TRP A 1 304 ? 17.631 0.605 -36.697 1.00 90.31 304 TRP A C 1
ATOM 2455 O O . TRP A 1 304 ? 16.505 0.625 -37.196 1.00 90.31 304 TRP A O 1
ATOM 2465 N N . CYS A 1 305 ? 17.944 1.337 -35.631 1.00 88.94 305 CYS A N 1
ATOM 2466 C CA . CYS A 1 305 ? 17.047 2.339 -35.057 1.00 88.94 305 CYS A CA 1
ATOM 2467 C C . CYS A 1 305 ? 16.709 3.415 -36.093 1.00 88.94 305 CYS A C 1
ATOM 2469 O O . CYS A 1 305 ? 17.617 3.968 -36.707 1.00 88.94 305 CYS A O 1
ATOM 2471 N N . SER A 1 306 ? 15.428 3.752 -36.255 1.00 85.44 306 SER A N 1
ATOM 2472 C CA . SER A 1 306 ? 14.994 4.778 -37.214 1.00 85.44 306 SER A CA 1
ATOM 2473 C C . SER A 1 306 ? 15.491 6.188 -36.874 1.00 85.44 306 SER A C 1
ATOM 2475 O O . SER A 1 306 ? 15.535 7.042 -37.749 1.00 85.44 306 SER A O 1
ATOM 2477 N N . LYS A 1 307 ? 15.880 6.432 -35.614 1.00 84.81 307 LYS A N 1
ATOM 2478 C CA . LYS A 1 307 ? 16.346 7.743 -35.141 1.00 84.81 307 LYS A CA 1
ATOM 2479 C C . LYS A 1 307 ? 17.853 7.923 -35.171 1.00 84.81 307 LYS A C 1
ATOM 2481 O O . LYS A 1 307 ? 18.303 9.025 -35.426 1.00 84.81 307 LYS A O 1
ATOM 2486 N N . CYS A 1 308 ? 18.625 6.890 -34.839 1.00 85.94 308 CYS A N 1
ATOM 2487 C CA . CYS A 1 308 ? 20.080 7.004 -34.689 1.00 85.94 308 CYS A CA 1
ATOM 2488 C C . CYS A 1 308 ? 20.869 6.038 -35.577 1.00 85.94 308 CYS A C 1
ATOM 2490 O O . CYS A 1 308 ? 22.093 6.026 -35.519 1.00 85.94 308 CYS A O 1
ATOM 2492 N N . HIS A 1 309 ? 20.199 5.189 -36.359 1.00 88.50 309 HIS A N 1
ATOM 2493 C CA . HIS A 1 309 ? 20.825 4.193 -37.237 1.00 88.50 309 HIS A CA 1
ATOM 2494 C C . HIS A 1 309 ? 21.743 3.181 -36.521 1.00 88.50 309 HIS A C 1
ATOM 2496 O O . HIS A 1 309 ? 22.545 2.491 -37.157 1.00 88.50 309 HIS A O 1
ATOM 2502 N N . MET A 1 310 ? 21.585 3.012 -35.203 1.00 91.00 310 MET A N 1
ATOM 2503 C CA . MET A 1 310 ? 22.263 1.960 -34.446 1.00 91.00 310 MET A CA 1
ATOM 2504 C C . MET A 1 310 ? 21.732 0.573 -34.856 1.00 91.00 310 MET A C 1
ATOM 2506 O O . MET A 1 310 ? 20.519 0.359 -34.788 1.00 91.00 310 MET A O 1
ATOM 2510 N N . PRO A 1 311 ? 22.587 -0.386 -35.265 1.00 91.62 311 PRO A N 1
ATOM 2511 C CA . PRO A 1 311 ? 22.161 -1.741 -35.610 1.00 91.62 311 PRO A CA 1
ATOM 2512 C C . PRO A 1 311 ? 21.638 -2.507 -34.390 1.00 91.62 311 PRO A C 1
ATOM 2514 O O . PRO A 1 311 ? 22.365 -2.728 -33.416 1.00 91.62 311 PRO A O 1
ATOM 2517 N N . LEU A 1 312 ? 20.384 -2.961 -34.448 1.00 90.25 312 LEU A N 1
ATOM 2518 C CA . LEU A 1 312 ? 19.693 -3.610 -33.327 1.00 90.25 312 LEU A CA 1
ATOM 2519 C C . LEU A 1 312 ? 18.988 -4.886 -33.796 1.00 90.25 312 LEU A C 1
ATOM 2521 O O . LEU A 1 312 ? 18.307 -4.885 -34.821 1.00 90.25 312 LEU A O 1
ATOM 2525 N N . CYS A 1 313 ? 19.155 -5.994 -33.068 1.00 85.50 313 CYS A N 1
ATOM 2526 C CA . CYS A 1 313 ? 18.400 -7.222 -33.320 1.00 85.50 313 CYS A CA 1
ATOM 2527 C C . CYS A 1 313 ? 17.080 -7.236 -32.531 1.00 85.50 313 CYS A C 1
ATOM 2529 O O . CYS A 1 313 ? 16.992 -6.673 -31.438 1.00 85.50 313 CYS A O 1
ATOM 2531 N N . ARG A 1 314 ? 16.075 -7.948 -33.055 1.00 75.56 314 ARG A N 1
ATOM 2532 C CA . ARG A 1 314 ? 14.781 -8.198 -32.386 1.00 75.56 314 ARG A CA 1
ATOM 2533 C C . ARG A 1 314 ? 14.734 -9.525 -31.623 1.00 75.56 314 ARG A C 1
ATOM 2535 O O . ARG A 1 314 ? 13.656 -10.015 -31.322 1.00 75.56 314 ARG A O 1
ATOM 2542 N N . ILE A 1 315 ? 15.892 -10.123 -31.356 1.00 73.94 315 ILE A N 1
ATOM 2543 C CA . ILE A 1 315 ? 15.961 -11.409 -30.663 1.00 73.94 315 ILE A CA 1
ATOM 2544 C C . ILE A 1 315 ? 15.408 -11.215 -29.252 1.00 73.94 315 ILE A C 1
ATOM 2546 O O . ILE A 1 315 ? 15.962 -10.423 -28.482 1.00 73.94 315 ILE A O 1
ATOM 2550 N N . ASP A 1 316 ? 14.319 -11.920 -28.954 1.00 69.75 316 ASP A N 1
ATOM 2551 C CA . ASP A 1 316 ? 13.793 -12.046 -27.602 1.00 69.75 316 ASP A CA 1
ATOM 2552 C C . ASP A 1 316 ? 14.709 -12.974 -26.806 1.00 69.75 316 ASP A C 1
ATOM 2554 O O . ASP A 1 316 ? 14.949 -14.117 -27.194 1.00 69.75 316 ASP A O 1
ATOM 2558 N N . ARG A 1 317 ? 15.251 -12.456 -25.705 1.00 67.38 317 ARG A N 1
ATOM 2559 C CA . ARG A 1 317 ? 16.171 -13.192 -24.826 1.00 67.38 317 ARG A CA 1
ATOM 2560 C C . ARG A 1 317 ? 15.534 -13.575 -23.498 1.00 67.38 317 ARG A C 1
ATOM 2562 O O . ARG A 1 317 ? 16.237 -14.050 -22.608 1.00 67.38 317 ARG A O 1
ATOM 2569 N N . SER A 1 318 ? 14.228 -13.366 -23.343 1.00 61.19 318 SER A N 1
ATOM 2570 C CA . SER A 1 318 ? 13.481 -13.694 -22.125 1.00 61.19 318 SER A CA 1
ATOM 2571 C C . SER A 1 318 ? 13.585 -15.174 -21.746 1.00 61.19 318 SER A C 1
ATOM 2573 O O . SER A 1 318 ? 13.620 -15.494 -20.561 1.00 61.19 318 SER A O 1
ATOM 2575 N N . LYS A 1 319 ? 13.694 -16.056 -22.747 1.00 55.56 319 LYS A N 1
ATOM 2576 C CA . LYS A 1 319 ? 13.791 -17.518 -22.597 1.00 55.56 319 LYS A CA 1
ATOM 2577 C C . LYS A 1 319 ? 15.226 -18.052 -22.562 1.00 55.56 319 LYS A C 1
ATOM 2579 O O . LYS A 1 319 ? 15.424 -19.247 -22.392 1.00 55.56 319 LYS A O 1
ATOM 2584 N N . ASP A 1 320 ? 16.215 -17.184 -22.749 1.00 59.81 320 ASP A N 1
ATOM 2585 C CA . ASP A 1 320 ? 17.607 -17.587 -22.925 1.00 59.81 320 ASP A CA 1
ATOM 2586 C C . ASP A 1 320 ? 18.279 -17.733 -21.552 1.00 59.81 320 ASP A C 1
ATOM 2588 O O . ASP A 1 320 ? 18.670 -16.733 -20.941 1.00 59.81 320 ASP A O 1
ATOM 2592 N N . GLU A 1 321 ? 18.390 -18.960 -21.030 1.00 55.56 321 GLU A N 1
ATOM 2593 C CA . GLU A 1 321 ? 19.013 -19.245 -19.721 1.00 55.56 321 GLU A CA 1
ATOM 2594 C C . GLU A 1 321 ? 20.464 -18.741 -19.643 1.00 55.56 321 GLU A C 1
ATOM 2596 O O . GLU A 1 321 ? 20.940 -18.340 -18.580 1.00 55.56 321 GLU A O 1
ATOM 2601 N N . GLU A 1 322 ? 21.146 -18.681 -20.793 1.00 52.41 322 GLU A N 1
ATOM 2602 C CA . GLU A 1 322 ? 22.540 -18.257 -20.935 1.00 52.41 322 GLU A CA 1
ATOM 2603 C C . GLU A 1 322 ? 22.786 -16.804 -20.483 1.00 52.41 322 GLU A C 1
ATOM 2605 O O . GLU A 1 322 ? 23.908 -16.433 -20.151 1.00 52.41 322 GLU A O 1
ATOM 2610 N N . PHE A 1 323 ? 21.740 -15.986 -20.394 1.00 52.06 323 PHE A N 1
ATOM 2611 C CA . PHE A 1 323 ? 21.860 -14.556 -20.126 1.00 52.06 323 PHE A CA 1
ATOM 2612 C C . PHE A 1 323 ? 21.338 -14.138 -18.719 1.00 52.06 323 PHE A C 1
ATOM 2614 O O . PHE A 1 323 ? 21.311 -12.943 -18.430 1.00 52.06 323 PHE A O 1
ATOM 2621 N N . GLY A 1 324 ? 20.923 -15.063 -17.825 1.00 45.31 324 GLY A N 1
ATOM 2622 C CA . GLY A 1 324 ? 20.499 -14.790 -16.422 1.00 45.31 324 GLY A CA 1
ATOM 2623 C C . GLY A 1 324 ? 19.020 -15.095 -16.055 1.00 45.31 324 GLY A C 1
ATOM 2624 O O . GLY A 1 324 ? 18.242 -15.488 -16.913 1.00 45.31 324 GLY A O 1
ATOM 2625 N N . PRO A 1 325 ? 18.567 -14.927 -14.799 1.00 39.81 325 PRO A N 1
ATOM 2626 C CA . PRO A 1 325 ? 17.202 -15.288 -14.391 1.00 39.81 325 PRO A CA 1
ATOM 2627 C C . PRO A 1 325 ? 16.116 -14.344 -14.949 1.00 39.81 325 PRO A C 1
ATOM 2629 O O . PRO A 1 325 ? 16.346 -13.150 -15.160 1.00 39.81 325 PRO A O 1
ATOM 2632 N N . LEU A 1 326 ? 14.918 -14.905 -15.161 1.00 43.53 326 LEU A N 1
ATOM 2633 C CA . LEU A 1 326 ? 13.698 -14.228 -15.621 1.00 43.53 326 LEU A CA 1
ATOM 2634 C C . LEU A 1 326 ? 13.422 -12.959 -14.784 1.00 43.53 326 LEU A C 1
ATOM 2636 O O . LEU A 1 326 ? 13.084 -13.053 -13.604 1.00 43.53 326 LEU A O 1
ATOM 2640 N N . GLY A 1 327 ? 13.541 -11.775 -15.393 1.00 40.94 327 GLY A N 1
ATOM 2641 C CA . GLY A 1 327 ? 13.076 -10.512 -14.796 1.00 40.94 327 GLY A CA 1
ATOM 2642 C C . GLY A 1 327 ? 14.064 -9.343 -14.776 1.00 40.94 327 GLY A C 1
ATOM 2643 O O . GLY A 1 327 ? 13.625 -8.220 -14.558 1.00 40.94 327 GLY A O 1
ATOM 2644 N N . SER A 1 328 ? 15.353 -9.555 -15.058 1.00 43.78 328 SER A N 1
ATOM 2645 C CA . SER A 1 328 ? 16.361 -8.471 -15.037 1.00 43.78 328 SER A CA 1
ATOM 2646 C C . SER A 1 328 ? 16.809 -7.999 -16.424 1.00 43.78 328 SER A C 1
ATOM 2648 O O . SER A 1 328 ? 17.823 -7.314 -16.544 1.00 43.78 328 SER A O 1
ATOM 2650 N N . ARG A 1 329 ? 16.113 -8.398 -17.498 1.00 56.59 329 ARG A N 1
ATOM 2651 C CA . ARG A 1 329 ? 16.570 -8.165 -18.874 1.00 56.59 329 ARG A CA 1
ATOM 2652 C C . ARG A 1 329 ? 15.523 -7.484 -19.738 1.00 56.59 329 ARG A C 1
ATOM 2654 O O . ARG A 1 329 ? 14.355 -7.857 -19.753 1.00 56.59 329 ARG A O 1
ATOM 2661 N N . HIS A 1 330 ? 15.994 -6.490 -20.480 1.00 57.75 330 HIS A N 1
ATOM 2662 C CA . HIS A 1 330 ? 15.275 -5.850 -21.568 1.00 57.75 330 HIS A CA 1
ATOM 2663 C C . HIS A 1 330 ? 14.863 -6.904 -22.609 1.00 57.75 330 HIS A C 1
ATOM 2665 O O . HIS A 1 330 ? 15.706 -7.680 -23.059 1.00 57.75 330 HIS A O 1
ATOM 2671 N N . LEU A 1 331 ? 13.577 -6.922 -22.978 1.00 65.44 331 LEU A N 1
ATOM 2672 C CA . LEU A 1 331 ? 12.953 -7.938 -23.844 1.00 65.44 331 LEU A CA 1
ATOM 2673 C C . LEU A 1 331 ? 13.701 -8.138 -25.174 1.00 65.44 331 LEU A C 1
ATOM 2675 O O . LEU A 1 331 ? 13.841 -9.258 -25.645 1.00 65.44 331 LEU A O 1
ATOM 2679 N N . THR A 1 332 ? 14.239 -7.065 -25.760 1.00 78.88 332 THR A N 1
ATOM 2680 C CA . THR A 1 332 ? 15.073 -7.103 -26.972 1.00 78.88 332 THR A CA 1
ATOM 2681 C C . THR A 1 332 ? 16.203 -6.073 -26.884 1.00 78.88 332 THR A C 1
ATOM 2683 O O . THR A 1 332 ? 16.134 -5.127 -26.094 1.00 78.88 332 THR A O 1
ATOM 2686 N N . CYS A 1 333 ? 17.231 -6.190 -27.735 1.00 83.81 333 CYS A N 1
ATOM 2687 C CA . CYS A 1 333 ? 18.275 -5.159 -27.847 1.00 83.81 333 CYS A CA 1
ATOM 2688 C C . CYS A 1 333 ? 17.704 -3.787 -28.233 1.00 83.81 333 CYS A C 1
ATOM 2690 O O . CYS A 1 333 ? 18.225 -2.764 -27.801 1.00 83.81 333 CYS A O 1
ATOM 2692 N N . PHE A 1 334 ? 16.616 -3.762 -29.008 1.00 83.44 334 PHE A N 1
ATOM 2693 C CA . PHE A 1 334 ? 15.886 -2.531 -29.292 1.00 83.44 334 PHE A CA 1
ATOM 2694 C C . PHE A 1 334 ? 15.255 -1.924 -28.032 1.00 83.44 334 PHE A C 1
ATOM 2696 O O . PHE A 1 334 ? 15.416 -0.732 -27.787 1.00 83.44 334 PHE A O 1
ATOM 2703 N N . TYR A 1 335 ? 14.602 -2.740 -27.203 1.00 78.81 335 TYR A N 1
ATOM 2704 C CA . TYR A 1 335 ? 14.021 -2.276 -25.943 1.00 78.81 335 TYR A CA 1
ATOM 2705 C C . TYR A 1 335 ? 15.096 -1.723 -24.993 1.00 78.81 335 TYR A C 1
ATOM 2707 O O . TYR A 1 335 ? 14.902 -0.669 -24.392 1.00 78.81 335 TYR A O 1
ATOM 2715 N N . ALA A 1 336 ? 16.254 -2.387 -24.903 1.00 80.75 336 ALA A N 1
ATOM 2716 C CA . ALA A 1 336 ? 17.391 -1.896 -24.121 1.00 80.75 336 ALA A CA 1
ATOM 2717 C C . ALA A 1 336 ? 17.848 -0.513 -24.601 1.00 80.75 336 ALA A C 1
ATOM 2719 O O . ALA A 1 336 ? 18.004 0.399 -23.800 1.00 80.75 336 ALA A O 1
ATOM 2720 N N . HIS A 1 337 ? 17.992 -0.346 -25.916 1.00 84.06 337 HIS A N 1
ATOM 2721 C CA . HIS A 1 337 ? 18.388 0.916 -26.533 1.00 84.06 337 HIS A CA 1
ATOM 2722 C C . HIS A 1 337 ? 17.386 2.054 -26.284 1.00 84.06 337 HIS A C 1
ATOM 2724 O O . HIS A 1 337 ? 17.772 3.182 -25.982 1.00 84.06 337 HIS A O 1
ATOM 2730 N N . TYR A 1 338 ? 16.090 1.759 -26.402 1.00 80.62 338 TYR A N 1
ATOM 2731 C CA . TYR A 1 338 ? 15.027 2.754 -26.267 1.00 80.62 338 TYR A CA 1
ATOM 2732 C C . TYR A 1 338 ? 14.844 3.245 -24.824 1.00 80.62 338 TYR A C 1
ATOM 2734 O O . TYR A 1 338 ? 14.509 4.407 -24.606 1.00 80.62 338 TYR A O 1
ATOM 2742 N N . HIS A 1 339 ? 15.071 2.366 -23.845 1.00 75.38 339 HIS A N 1
ATOM 2743 C CA . HIS A 1 339 ? 14.895 2.662 -22.420 1.00 75.38 339 HIS A CA 1
ATOM 2744 C C . HIS A 1 339 ? 16.196 2.974 -21.677 1.00 75.38 339 HIS A C 1
ATOM 2746 O O . HIS A 1 339 ? 16.169 3.193 -20.466 1.00 75.38 339 HIS A O 1
ATOM 2752 N N . ALA A 1 340 ? 17.328 2.988 -22.374 1.00 76.38 340 ALA A N 1
ATOM 2753 C CA . ALA A 1 340 ? 18.603 3.347 -21.785 1.00 76.38 340 ALA A CA 1
ATOM 2754 C C . ALA A 1 340 ? 18.625 4.825 -21.364 1.00 76.38 340 ALA A C 1
ATOM 2756 O O . ALA A 1 340 ? 18.114 5.701 -22.065 1.00 76.38 340 ALA A O 1
ATOM 2757 N N . SER A 1 341 ? 19.236 5.099 -20.211 1.00 75.56 341 SER A N 1
ATOM 2758 C CA . SER A 1 341 ? 19.442 6.460 -19.710 1.00 75.56 341 SER A CA 1
ATOM 2759 C C . SER A 1 341 ? 20.320 7.271 -20.666 1.00 75.56 341 SER A C 1
ATOM 2761 O O . SER A 1 341 ? 21.170 6.708 -21.349 1.00 75.56 341 SER A O 1
ATOM 2763 N N . HIS A 1 342 ? 20.162 8.598 -20.685 1.00 71.69 342 HIS A N 1
ATOM 2764 C CA . HIS A 1 342 ? 20.898 9.493 -21.595 1.00 71.69 342 HIS A CA 1
ATOM 2765 C C . HIS A 1 342 ? 22.431 9.380 -21.521 1.00 71.69 342 HIS A C 1
ATOM 2767 O O . HIS A 1 342 ? 23.104 9.714 -22.491 1.00 71.69 342 HIS A O 1
ATOM 2773 N N . ASN A 1 343 ? 22.972 8.870 -20.409 1.00 75.19 343 ASN A N 1
ATOM 2774 C CA . ASN A 1 343 ? 24.410 8.675 -20.206 1.00 75.19 343 ASN A CA 1
ATOM 2775 C C . ASN A 1 343 ? 24.903 7.271 -20.596 1.00 75.19 343 ASN A C 1
ATOM 2777 O O . ASN A 1 343 ? 26.087 6.989 -20.463 1.00 75.19 343 ASN A O 1
ATOM 2781 N N . SER A 1 344 ? 24.019 6.374 -21.034 1.00 80.38 344 SER A N 1
ATOM 2782 C CA . SER A 1 344 ? 24.396 5.021 -21.436 1.00 80.38 344 SER A CA 1
ATOM 2783 C C . SER A 1 344 ? 24.879 4.987 -22.885 1.00 80.38 344 SER A C 1
ATOM 2785 O O . SER A 1 344 ? 24.265 5.594 -23.764 1.00 80.38 344 SER A O 1
ATOM 2787 N N . VAL A 1 345 ? 25.909 4.185 -23.167 1.00 83.19 345 VAL A N 1
ATOM 2788 C CA . VAL A 1 345 ? 26.443 3.976 -24.526 1.00 83.19 345 VAL A CA 1
ATOM 2789 C C . VAL A 1 345 ? 25.417 3.387 -25.492 1.00 83.19 345 VAL A C 1
ATOM 2791 O O . VAL A 1 345 ? 25.502 3.576 -26.705 1.00 83.19 345 VAL A O 1
ATOM 2794 N N . ILE A 1 346 ? 24.410 2.691 -24.969 1.00 84.56 346 ILE A N 1
ATOM 2795 C CA . ILE A 1 346 ? 23.332 2.128 -25.779 1.00 84.56 346 ILE A CA 1
ATOM 2796 C C . ILE A 1 346 ? 22.135 3.070 -25.916 1.00 84.56 346 ILE A C 1
ATOM 2798 O O . ILE A 1 346 ? 21.144 2.652 -26.496 1.00 84.56 346 ILE A O 1
ATOM 2802 N N . CYS A 1 347 ? 22.176 4.309 -25.418 1.00 83.31 347 CYS A N 1
ATOM 2803 C CA . CYS A 1 347 ? 21.049 5.239 -25.504 1.00 83.31 347 CYS A CA 1
ATOM 2804 C C . CYS A 1 347 ? 20.783 5.741 -26.931 1.00 83.31 347 CYS A C 1
ATOM 2806 O O . CYS A 1 347 ? 21.689 5.928 -27.747 1.00 83.31 347 CYS A O 1
ATOM 2808 N N . CYS A 1 348 ? 19.510 5.999 -27.238 1.00 82.50 348 CYS A N 1
ATOM 2809 C CA . CYS A 1 348 ? 19.118 6.707 -28.449 1.00 82.50 348 CYS A CA 1
ATOM 2810 C C . CYS A 1 348 ? 19.433 8.203 -28.328 1.00 82.50 348 CYS A C 1
ATOM 2812 O O . CYS A 1 348 ? 18.812 8.910 -27.538 1.00 82.50 348 CYS A O 1
ATOM 2814 N N . GLY A 1 349 ? 20.330 8.710 -29.175 1.00 73.12 349 GLY A N 1
ATOM 2815 C CA . GLY A 1 349 ? 20.632 10.141 -29.214 1.00 73.12 349 GLY A CA 1
ATOM 2816 C C . GLY A 1 349 ? 21.362 10.554 -30.482 1.00 73.12 349 GLY A C 1
ATOM 2817 O O . GLY A 1 349 ? 20.759 11.120 -31.390 1.00 73.12 349 GLY A O 1
ATOM 2818 N N . LYS A 1 350 ? 22.663 10.264 -30.549 1.00 78.06 350 LYS A N 1
ATOM 2819 C CA . LYS A 1 350 ? 23.520 10.643 -31.682 1.00 78.06 350 LYS A CA 1
ATOM 2820 C C . LYS A 1 350 ? 23.483 9.589 -32.786 1.00 78.06 350 LYS A C 1
ATOM 2822 O O . LYS A 1 350 ? 23.284 8.409 -32.506 1.00 78.06 350 LYS A O 1
ATOM 2827 N N . MET A 1 351 ? 23.689 10.023 -34.030 1.00 80.06 351 MET A N 1
ATOM 2828 C CA . MET A 1 351 ? 23.837 9.118 -35.172 1.00 80.06 351 MET A CA 1
ATOM 2829 C C . MET A 1 351 ? 25.000 8.161 -34.936 1.00 80.06 351 MET A C 1
ATOM 2831 O O . MET A 1 351 ? 26.118 8.591 -34.664 1.00 80.06 351 MET A O 1
ATOM 2835 N N . HIS A 1 352 ? 24.724 6.868 -35.052 1.00 83.94 352 HIS A N 1
ATOM 2836 C CA . HIS A 1 352 ? 25.693 5.819 -34.808 1.00 83.94 352 HIS A CA 1
ATOM 2837 C C . HIS A 1 352 ? 26.674 5.705 -35.976 1.00 83.94 352 HIS A C 1
ATOM 2839 O O . HIS A 1 352 ? 26.281 5.512 -37.135 1.00 83.94 352 HIS A O 1
ATOM 2845 N N . GLY A 1 353 ? 27.966 5.799 -35.670 1.00 79.75 353 GLY A N 1
ATOM 2846 C CA . GLY A 1 353 ? 29.022 5.702 -36.669 1.00 79.75 353 GLY A CA 1
ATOM 2847 C C . GLY A 1 353 ? 29.159 4.276 -37.205 1.00 79.75 353 GLY A C 1
ATOM 2848 O O . GLY A 1 353 ? 29.110 3.305 -36.458 1.00 79.75 353 GLY A O 1
ATOM 2849 N N . GLN A 1 354 ? 29.416 4.108 -38.508 1.00 71.44 354 GLN A N 1
ATOM 2850 C CA . GLN A 1 354 ? 29.567 2.764 -39.100 1.00 71.44 354 GLN A CA 1
ATOM 2851 C C . GLN A 1 354 ? 30.719 1.941 -38.491 1.00 71.44 354 GLN A C 1
ATOM 2853 O O . GLN A 1 354 ? 30.692 0.712 -38.549 1.00 71.44 354 GLN A O 1
ATOM 2858 N N . LYS A 1 355 ? 31.733 2.619 -37.940 1.00 78.06 355 LYS A N 1
ATOM 2859 C CA . LYS A 1 355 ? 32.940 2.025 -37.344 1.00 78.06 355 LYS A CA 1
ATOM 2860 C C . LYS A 1 355 ? 32.954 2.094 -35.815 1.00 78.06 355 LYS A C 1
ATOM 2862 O O . LYS A 1 355 ? 33.960 1.747 -35.204 1.00 78.06 355 LYS A O 1
ATOM 2867 N N . GLU A 1 356 ? 31.872 2.560 -35.205 1.00 82.44 356 GLU A N 1
ATOM 2868 C CA . GLU A 1 356 ? 31.803 2.748 -33.764 1.00 82.44 356 GLU A CA 1
ATOM 2869 C C . GLU A 1 356 ? 31.850 1.387 -33.052 1.00 82.44 356 GLU A C 1
ATOM 2871 O O . GLU A 1 356 ? 31.125 0.442 -33.388 1.00 82.44 356 GLU A O 1
ATOM 2876 N N . GLN A 1 357 ? 32.784 1.260 -32.111 1.00 84.31 357 GLN A N 1
ATOM 2877 C CA . GLN A 1 357 ? 33.005 0.033 -31.355 1.00 84.31 357 GLN A CA 1
ATOM 2878 C C . GLN A 1 357 ? 32.335 0.137 -29.993 1.00 84.31 357 GLN A C 1
ATOM 2880 O O . GLN A 1 357 ? 32.273 1.210 -29.402 1.00 84.31 357 GLN A O 1
ATOM 2885 N N . PHE A 1 358 ? 31.850 -0.996 -29.490 1.00 84.56 358 PHE A N 1
ATOM 2886 C CA . PHE A 1 358 ? 31.321 -1.050 -28.136 1.00 84.56 358 PHE A CA 1
ATOM 2887 C C . PHE A 1 358 ? 32.488 -0.907 -27.137 1.00 84.56 358 PHE A C 1
ATOM 2889 O O . PHE A 1 358 ? 33.429 -1.711 -27.222 1.00 84.56 358 PHE A O 1
ATOM 2896 N N . PRO A 1 359 ? 32.465 0.075 -26.218 1.00 86.00 359 PRO A N 1
ATOM 2897 C CA . PRO A 1 359 ? 33.533 0.312 -25.250 1.00 86.00 359 PRO A CA 1
ATOM 2898 C C . PRO A 1 359 ? 33.845 -0.939 -24.434 1.00 86.00 359 PRO A C 1
ATOM 2900 O O . PRO A 1 359 ? 32.941 -1.650 -24.001 1.00 86.00 359 PRO A O 1
ATOM 2903 N N . LYS A 1 360 ? 35.133 -1.231 -24.228 1.00 83.50 360 LYS A N 1
ATOM 2904 C CA . LYS A 1 360 ? 35.559 -2.441 -23.503 1.00 83.50 360 LYS A CA 1
ATOM 2905 C C . LYS A 1 360 ? 35.143 -2.424 -22.033 1.00 83.50 360 LYS A C 1
ATOM 2907 O O . LYS A 1 360 ? 34.802 -3.470 -21.499 1.00 83.50 360 LYS A O 1
ATOM 2912 N N . GLU A 1 361 ? 35.145 -1.246 -21.421 1.00 81.38 361 GLU A N 1
ATOM 2913 C CA . GLU A 1 361 ? 34.833 -1.033 -20.002 1.00 81.38 361 GLU A CA 1
ATOM 2914 C C . GLU A 1 361 ? 33.362 -1.309 -19.670 1.00 81.38 361 GLU A C 1
ATOM 2916 O O . GLU A 1 361 ? 33.050 -1.748 -18.568 1.00 81.38 361 GLU A O 1
ATOM 2921 N N . GLU A 1 362 ? 32.462 -1.135 -20.641 1.00 79.12 362 GLU A N 1
ATOM 2922 C CA . GLU A 1 362 ? 31.025 -1.384 -20.475 1.00 79.12 362 GLU A CA 1
ATOM 2923 C C . GLU A 1 362 ? 30.606 -2.807 -20.880 1.00 79.12 362 GLU A C 1
ATOM 2925 O O . GLU A 1 362 ? 29.415 -3.125 -20.934 1.00 79.12 362 GLU A O 1
ATOM 2930 N N . GLN A 1 363 ? 31.565 -3.686 -21.193 1.00 83.06 363 GLN A N 1
ATOM 2931 C CA . GLN A 1 363 ? 31.258 -5.066 -21.558 1.00 83.06 363 GLN A CA 1
ATOM 2932 C C . GLN A 1 363 ? 30.836 -5.879 -20.336 1.00 83.06 363 GLN A C 1
ATOM 2934 O O . GLN A 1 363 ? 31.527 -5.952 -19.322 1.00 83.06 363 GLN A O 1
ATOM 2939 N N . LEU A 1 364 ? 29.710 -6.569 -20.472 1.00 74.94 364 LEU A N 1
ATOM 2940 C CA . LEU A 1 364 ? 29.118 -7.387 -19.430 1.00 74.94 364 LEU A CA 1
ATOM 2941 C C . LEU A 1 364 ? 29.379 -8.869 -19.711 1.00 74.94 364 LEU A C 1
ATOM 2943 O O . LEU A 1 364 ? 28.915 -9.436 -20.706 1.00 74.94 364 LEU A O 1
ATOM 2947 N N . SER A 1 365 ? 30.094 -9.519 -18.790 1.00 73.56 365 SER A N 1
ATOM 2948 C CA . SER A 1 365 ? 30.148 -10.980 -18.716 1.00 73.56 365 SER A CA 1
ATOM 2949 C C . SER A 1 365 ? 28.947 -11.481 -17.930 1.00 73.56 365 SER A C 1
ATOM 2951 O O . SER A 1 365 ? 28.884 -11.320 -16.715 1.00 73.56 365 SER A O 1
ATOM 2953 N N . LEU A 1 366 ? 28.009 -12.127 -18.617 1.00 62.84 366 LEU A N 1
ATOM 2954 C CA . LEU A 1 366 ? 26.838 -12.738 -17.978 1.00 62.84 366 LEU A CA 1
ATOM 2955 C C . LEU A 1 366 ? 27.138 -14.128 -17.399 1.00 62.84 366 LEU A C 1
ATOM 2957 O O . LEU A 1 366 ? 26.282 -14.742 -16.768 1.00 62.84 366 LEU A O 1
ATOM 2961 N N . HIS A 1 367 ? 28.371 -14.609 -17.574 1.00 64.62 367 HIS A N 1
ATOM 2962 C CA . HIS A 1 367 ? 28.840 -15.861 -17.005 1.00 64.62 367 HIS A CA 1
ATOM 2963 C C . HIS A 1 367 ? 29.731 -15.594 -15.791 1.00 64.62 367 HIS A C 1
ATOM 2965 O O . HIS A 1 367 ? 30.765 -14.928 -15.940 1.00 64.62 367 HIS A O 1
ATOM 2971 N N . PRO A 1 368 ? 29.375 -16.111 -14.600 1.00 57.12 368 PRO A N 1
ATOM 2972 C CA . PRO A 1 368 ? 30.260 -16.057 -13.450 1.00 57.12 368 PRO A CA 1
ATOM 2973 C C . PRO A 1 368 ? 31.528 -16.857 -13.764 1.00 57.12 368 PRO A C 1
ATOM 2975 O O . PRO A 1 368 ? 31.468 -18.048 -14.078 1.00 57.12 368 PRO A O 1
ATOM 2978 N N . ARG A 1 369 ? 32.695 -16.209 -13.685 1.00 56.56 369 ARG A N 1
ATOM 2979 C CA . ARG A 1 369 ? 33.973 -16.929 -13.697 1.00 56.56 369 ARG A CA 1
ATOM 2980 C C . ARG A 1 369 ? 34.036 -17.728 -12.399 1.00 56.56 369 ARG A C 1
ATOM 2982 O O . ARG A 1 369 ? 34.074 -17.135 -11.324 1.00 56.56 369 ARG A O 1
ATOM 2989 N N . ARG A 1 370 ? 34.016 -19.063 -12.477 1.00 48.56 370 ARG A N 1
ATOM 2990 C CA . ARG A 1 370 ? 34.309 -19.895 -11.303 1.00 48.56 370 ARG A CA 1
ATOM 2991 C C . ARG A 1 370 ? 35.731 -19.559 -10.857 1.00 48.56 370 ARG A C 1
ATOM 2993 O O . ARG A 1 370 ? 36.670 -19.730 -11.629 1.00 48.56 370 ARG A O 1
ATOM 3000 N N . SER A 1 371 ? 35.864 -19.027 -9.645 1.00 44.69 371 SER A N 1
ATOM 3001 C CA . SER A 1 371 ? 37.154 -18.800 -8.998 1.00 44.69 371 SER A CA 1
ATOM 3002 C C . SER A 1 371 ? 37.916 -20.123 -8.953 1.00 44.69 371 SER A C 1
ATOM 3004 O O . SER A 1 371 ? 37.481 -21.054 -8.284 1.00 44.69 371 SER A O 1
ATOM 3006 N N . SER A 1 372 ? 39.051 -20.207 -9.644 1.00 46.94 372 SER A N 1
ATOM 3007 C CA . SER A 1 372 ? 40.002 -21.314 -9.522 1.00 46.94 372 SER A CA 1
ATOM 3008 C C . SER A 1 372 ? 40.971 -21.072 -8.361 1.00 46.94 372 SER A C 1
ATOM 3010 O O . SER A 1 372 ? 42.180 -21.240 -8.515 1.00 46.94 372 SER A O 1
ATOM 3012 N N . ARG A 1 373 ? 40.465 -20.613 -7.210 1.00 38.44 373 ARG A N 1
ATOM 3013 C CA . ARG A 1 373 ? 41.229 -20.705 -5.963 1.00 38.44 373 ARG A CA 1
ATOM 3014 C C . ARG A 1 373 ? 41.203 -22.177 -5.559 1.00 38.44 373 ARG A C 1
ATOM 3016 O O . ARG A 1 373 ? 40.151 -22.666 -5.155 1.00 38.44 373 ARG A O 1
ATOM 3023 N N . LYS A 1 374 ? 42.315 -22.867 -5.824 1.00 41.00 374 LYS A N 1
ATOM 3024 C CA . LYS A 1 374 ? 42.635 -24.151 -5.198 1.00 41.00 374 LYS A CA 1
ATOM 3025 C C . LYS A 1 374 ? 42.912 -23.935 -3.721 1.00 41.00 374 LYS A C 1
ATOM 3027 O O . LYS A 1 374 ? 43.478 -22.862 -3.407 1.00 41.00 374 LYS A O 1
#

Foldseek 3Di:
DPDDDDDDDFDDDDAFFKKKFFQLQVLVQDDDPQQNVLSVVQVDRQFIWIWGFHDDDQPQFTFTQTPSGDPVPRTTGDHPVRITTDDDPDDPDRHPDPPPDVVVVVVSVVVVVVVVPPFDWDWDWDADPVRDTDIDTDGQDPVNVVCVVPVCPVVVLVCCLCPVVVQCVVDPDPDPVVVVVSSVVSNVLSVVLVVVLVVCVVVVNDSVVSVVCRSVNVVCVVCVPDDPPPDLPPPPDPPDPDDDDPPVFKDFDADPVRHQFDQADPVVVVVVDRTHHGDKAFQQLQQLEAAPVRHGGGDIARIAGPQARHGWDQDQCQVPVRQDDRDPDQRTLVSCQSPDDPPDPSHRDHHDDPPDHHDPVSRDYSDDDDPPPD

Organism: NCBI:txid303405

Sequence (374 aa):
MQQRKKTKAEERIKIGCRVKTQKKNLFHLLVTDQQKESLKGFVNQNFNCYGTIKSGNAAAGYKVAFDNLPYEDKEVFVKRKKLTAVGSGNDETPYDKSTDNPDVLETIQRENRSKKSTIQLYESKFEDAWGNTSFKLINRPKLAHYLYEYLPLIDEHNKQRQNSLALGKVWVTKNVKFRNVTTLLGQCTVDMHRCFRNRMIEKGVAPLKVDSIRILKFTDLMCGCLKQLPKPKQDFFIVGNEDGKGDGRLTRIYGKDGERTKPPAKQQEQQGRNIGNAYVRNCFVCRGYLSKKGKQINNQTSFWCSKCHMPLCRIDRSKDEEFGPLGSRHLTCFYAHYHASHNSVICCGKMHGQKEQFPKEEQLSLHPRRSSRK

Radius of gyration: 42.58 Å; chains: 1; bounding box: 95×64×123 Å